Protein AF-A0A7X4Z4G6-F1 (afdb_monomer)

Nearest PDB structures (foldseek):
  8p0w-assembly1_B  TM=5.675E-01  e=3.392E+00  Homo sapiens

pLDDT: mean 91.36, std 5.27, range [62.12, 98.12]

Solvent-accessible surface area (backbone atoms only — not comparable to full-atom values): 12092 Å² total; per-residue (Å²): 108,73,66,59,54,33,50,50,55,43,29,66,76,42,77,50,35,51,35,81,30,49,57,86,96,43,78,56,80,65,87,86,57,58,68,70,45,54,52,38,48,52,50,42,61,69,48,40,31,65,52,59,70,71,43,92,54,56,66,64,62,54,54,57,54,70,71,41,95,53,24,91,38,27,48,61,36,54,51,47,51,54,52,50,25,51,62,61,38,41,54,26,64,72,37,49,70,65,72,79,48,54,67,70,58,48,50,53,44,47,51,49,32,44,55,41,60,60,72,62,48,67,56,87,92,65,70,65,66,88,69,47,59,65,67,57,49,53,48,50,43,52,53,52,49,51,52,47,39,34,47,68,74,68,58,41,54,72,66,59,41,44,53,49,40,30,73,48,31,60,48,55,67,71,60,47,53,54,50,51,52,56,45,66,80,39,42,73,62,49,48,54,54,52,51,53,52,50,53,50,53,50,51,56,53,49,51,54,50,50,63,56,73,78,102

Radius of gyration: 21.41 Å; Cα contacts (8 Å, |Δi|>4): 153; chains: 1; bounding box: 54×50×56 Å

Foldseek 3Di:
DLLVVLVVVLCVQVVNALVVQDDPLDGHDDPPRDPVNVVSVVVNLVCLLVVCVPDPDNPVVLVVLVPDPSSVRCVSVSVNSVVSSCVQCVLQVLLVCQVPDDPVLLLQLLVCLCVVCPQVVVDLVPDDCVSDHSSNSVSSNVLLVVLLCVCQVVVDDLVRSQVVSCVRHVHDPVSSVSSVVVCVVCVVSSNVSVVVVVVVVVVVVVVVVVVVVVD

Secondary structure (DSSP, 8-state):
-HHHHHHHHHHHHTTT-GGGGEETTEE---TTS-HHHHHHHHHHHHHHHHHHHH-S-HHHHHHHHHTSTTGGGTHHHHHHHHHHHHHHHHHHHHHGGGTS--HHHHHHHHHHIIIIIIIS---GGG--TTTS-HHHHHHHHHHHHHHHIIIIIS---HHHHHHHHHHHH---HHHHHHHHHHHHHTHHHHHHHHHHHHHHHHHHHHHHHHHHHT-

Structure (mmCIF, N/CA/C/O backbone):
data_AF-A0A7X4Z4G6-F1
#
_entry.id   AF-A0A7X4Z4G6-F1
#
loop_
_atom_site.group_PDB
_atom_site.id
_atom_site.type_symbol
_atom_site.label_atom_id
_atom_site.label_alt_id
_atom_site.label_comp_id
_atom_site.label_asym_id
_atom_site.label_entity_id
_atom_site.label_seq_id
_atom_site.pdbx_PDB_ins_code
_atom_site.Cartn_x
_atom_site.Cartn_y
_atom_site.Cartn_z
_atom_site.occupancy
_atom_site.B_iso_or_equiv
_atom_site.auth_seq_id
_atom_site.auth_comp_id
_atom_site.auth_asym_id
_atom_site.auth_atom_id
_atom_site.pdbx_PDB_model_num
ATOM 1 N N . MET A 1 1 ? 13.384 12.768 -17.539 1.00 69.62 1 MET A N 1
ATOM 2 C CA . MET A 1 1 ? 12.395 12.292 -16.539 1.00 69.62 1 MET A CA 1
ATOM 3 C C . MET A 1 1 ? 13.076 11.179 -15.775 1.00 69.62 1 MET A C 1
ATOM 5 O O . MET A 1 1 ? 13.404 10.179 -16.399 1.00 69.62 1 MET A O 1
ATOM 9 N N . LYS A 1 2 ? 13.268 11.338 -14.459 1.00 84.69 2 LYS A N 1
ATOM 10 C CA . LYS A 1 2 ? 14.075 10.437 -13.614 1.00 84.69 2 LYS A CA 1
ATOM 11 C C . LYS A 1 2 ? 13.779 8.938 -13.803 1.00 84.69 2 LYS A C 1
ATOM 13 O O . LYS A 1 2 ? 14.689 8.125 -13.768 1.00 84.69 2 LYS A O 1
ATOM 18 N N . PHE A 1 3 ? 12.520 8.573 -14.059 1.00 87.12 3 PHE A N 1
ATOM 19 C CA . PHE A 1 3 ? 12.130 7.190 -14.367 1.00 87.12 3 PHE A CA 1
ATOM 20 C C . PHE A 1 3 ? 12.793 6.625 -15.625 1.00 87.12 3 PHE A C 1
ATOM 22 O O . PHE A 1 3 ? 13.335 5.530 -15.589 1.00 87.12 3 PHE A O 1
ATOM 29 N N . VAL A 1 4 ? 12.752 7.374 -16.729 1.00 87.19 4 VAL A N 1
ATOM 30 C CA . VAL A 1 4 ? 13.331 6.954 -18.015 1.00 87.19 4 VAL A CA 1
ATOM 31 C C . VAL A 1 4 ? 14.853 6.928 -17.927 1.00 87.19 4 VAL A C 1
ATOM 33 O O . VAL A 1 4 ? 15.474 6.024 -18.464 1.00 87.19 4 VAL A O 1
ATOM 36 N N . GLU A 1 5 ? 15.451 7.872 -17.200 1.00 89.06 5 GLU A N 1
ATOM 37 C CA . GLU A 1 5 ? 16.897 7.884 -16.942 1.00 89.06 5 GLU A CA 1
ATOM 38 C C . GLU A 1 5 ? 17.341 6.62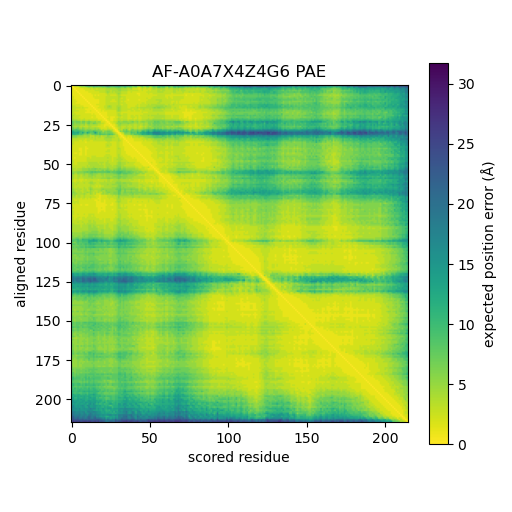8 -16.179 1.00 89.06 5 GLU A C 1
ATOM 40 O O . GLU A 1 5 ? 18.273 5.954 -16.607 1.00 89.06 5 GLU A O 1
ATOM 45 N N . LEU A 1 6 ? 16.633 6.260 -15.104 1.00 92.00 6 LEU A N 1
ATOM 46 C CA . LEU A 1 6 ? 16.911 5.033 -14.351 1.00 92.00 6 LEU A CA 1
ATOM 47 C C . LEU A 1 6 ? 16.653 3.772 -15.180 1.00 92.00 6 LEU A C 1
ATOM 49 O O . LEU A 1 6 ? 17.436 2.830 -15.103 1.00 92.00 6 LEU A O 1
ATOM 53 N N . PHE A 1 7 ? 15.584 3.757 -15.980 1.00 92.56 7 PHE A N 1
ATOM 54 C CA . PHE A 1 7 ? 15.272 2.644 -16.874 1.00 92.56 7 PHE A CA 1
ATOM 55 C C . PHE A 1 7 ? 16.378 2.434 -17.918 1.00 92.56 7 PHE A C 1
ATOM 57 O O . PHE A 1 7 ? 16.858 1.318 -18.087 1.00 92.56 7 PHE A O 1
ATOM 64 N N . ASN A 1 8 ? 16.853 3.504 -18.554 1.00 90.25 8 ASN A N 1
ATOM 65 C CA . ASN A 1 8 ? 17.952 3.426 -19.516 1.00 90.25 8 ASN A CA 1
ATOM 66 C C . ASN A 1 8 ? 19.266 3.006 -18.843 1.00 90.25 8 ASN A C 1
ATOM 68 O O . ASN A 1 8 ? 19.980 2.159 -19.370 1.00 90.25 8 ASN A O 1
ATOM 72 N N . ALA A 1 9 ? 19.548 3.514 -17.639 1.00 91.56 9 ALA A N 1
ATOM 73 C CA . ALA A 1 9 ? 20.739 3.125 -16.888 1.00 91.56 9 ALA A CA 1
ATOM 74 C C . ALA A 1 9 ? 20.763 1.623 -16.561 1.00 91.56 9 ALA A C 1
ATOM 76 O O . ALA A 1 9 ? 21.823 0.997 -16.633 1.00 91.56 9 ALA A O 1
ATOM 77 N N . ILE A 1 10 ? 19.620 1.022 -16.203 1.00 94.00 10 ILE A N 1
ATOM 78 C CA . ILE A 1 10 ? 19.556 -0.428 -15.963 1.00 94.00 10 ILE A CA 1
ATOM 79 C C . ILE A 1 10 ? 19.576 -1.234 -17.265 1.00 94.00 10 ILE A C 1
ATOM 81 O O . ILE A 1 10 ? 20.136 -2.328 -17.266 1.00 94.00 10 ILE A O 1
ATOM 85 N N . LEU A 1 11 ? 19.016 -0.709 -18.364 1.00 93.00 11 LEU A N 1
ATOM 86 C CA . LEU A 1 11 ? 19.094 -1.343 -19.682 1.00 93.00 11 LEU A CA 1
ATOM 87 C C . LEU A 1 11 ? 20.550 -1.492 -20.117 1.00 93.00 11 LEU A C 1
ATOM 89 O O . LEU A 1 11 ? 20.991 -2.614 -20.367 1.00 93.00 11 LEU A O 1
ATOM 93 N N . GLU A 1 12 ? 21.304 -0.393 -20.114 1.00 92.19 12 GLU A N 1
ATOM 94 C CA . GLU A 1 12 ? 22.717 -0.359 -20.506 1.00 92.19 12 GLU A CA 1
ATOM 95 C C . GLU A 1 12 ? 23.565 -1.321 -19.664 1.00 92.19 12 GLU A C 1
ATOM 97 O O . GLU A 1 12 ? 24.335 -2.113 -20.202 1.00 92.19 12 GLU A O 1
ATOM 102 N N . GLN A 1 13 ? 23.363 -1.329 -18.343 1.00 90.88 13 GLN A N 1
ATOM 103 C CA . GLN A 1 13 ? 24.067 -2.229 -17.420 1.00 90.88 13 GLN A CA 1
ATOM 104 C C . GLN A 1 13 ? 23.655 -3.707 -17.556 1.00 90.88 13 GLN A C 1
ATOM 106 O O . GLN A 1 13 ? 24.303 -4.581 -16.982 1.00 90.88 13 GLN A O 1
ATOM 111 N N . SER A 1 14 ? 22.573 -4.000 -18.281 1.00 90.19 14 SER A N 1
ATOM 112 C CA . SER A 1 14 ? 22.044 -5.355 -18.483 1.00 90.19 14 SER A CA 1
ATOM 113 C C . SER A 1 14 ? 22.276 -5.918 -19.884 1.00 90.19 14 SER A C 1
ATOM 115 O O . SER A 1 14 ? 21.680 -6.942 -20.226 1.00 90.19 14 SER A O 1
ATOM 117 N N . ASP A 1 15 ? 23.106 -5.254 -20.691 1.00 91.19 15 ASP A N 1
ATOM 118 C CA . ASP A 1 15 ? 23.278 -5.557 -22.116 1.00 91.19 15 ASP A CA 1
ATOM 119 C C . ASP A 1 15 ? 21.935 -5.534 -22.870 1.00 91.19 15 ASP A C 1
ATOM 121 O O . ASP A 1 15 ? 21.676 -6.372 -23.736 1.00 91.19 15 ASP A O 1
ATOM 125 N N . TYR A 1 16 ? 21.057 -4.591 -22.499 1.00 92.62 16 TYR A N 1
ATOM 126 C CA . TYR A 1 16 ? 19.727 -4.392 -23.088 1.00 92.62 16 TYR A CA 1
ATOM 127 C C . TYR A 1 16 ? 18.819 -5.634 -23.009 1.00 92.62 16 TYR A C 1
ATOM 129 O O . TYR A 1 16 ? 17.978 -5.867 -23.878 1.00 92.62 16 TYR A O 1
ATOM 137 N N . ASN A 1 17 ? 18.991 -6.458 -21.970 1.00 93.50 17 ASN A N 1
ATOM 138 C CA . ASN A 1 17 ? 18.205 -7.671 -21.754 1.00 93.50 17 ASN A CA 1
ATOM 139 C C . ASN A 1 17 ? 17.796 -7.823 -20.287 1.00 93.50 17 ASN A C 1
ATOM 141 O O . ASN A 1 17 ? 18.317 -8.661 -19.545 1.00 93.50 17 ASN A O 1
ATOM 145 N N . LEU A 1 18 ? 16.802 -7.043 -19.868 1.00 94.69 18 LEU A N 1
ATOM 146 C CA . LEU A 1 18 ? 16.229 -7.120 -18.525 1.00 94.69 18 LEU A CA 1
ATOM 147 C C . LEU A 1 18 ? 15.340 -8.355 -18.331 1.00 94.69 18 LEU A C 1
ATOM 149 O O . LEU A 1 18 ? 15.145 -8.805 -17.198 1.00 94.69 18 LEU A O 1
ATOM 153 N N . ASN A 1 19 ? 14.841 -8.964 -19.414 1.00 95.06 19 ASN A N 1
ATOM 154 C CA . ASN A 1 19 ? 14.038 -10.186 -19.342 1.00 95.06 19 ASN A CA 1
ATOM 155 C C . ASN A 1 19 ? 14.769 -11.339 -18.642 1.00 95.06 19 ASN A C 1
ATOM 157 O O . ASN A 1 19 ? 14.112 -12.195 -18.041 1.00 95.06 19 ASN A O 1
ATOM 161 N N . ARG A 1 20 ? 16.110 -11.362 -18.677 1.00 92.75 20 ARG A N 1
ATOM 162 C CA . ARG A 1 20 ? 16.929 -12.384 -18.001 1.00 92.75 20 ARG A CA 1
ATOM 163 C C . ARG A 1 20 ? 16.670 -12.458 -16.491 1.00 92.75 20 ARG A C 1
ATOM 165 O O . ARG A 1 20 ? 16.779 -13.540 -15.908 1.00 92.75 20 ARG A O 1
ATOM 172 N N . PHE A 1 21 ? 16.260 -11.341 -15.889 1.00 93.75 21 PHE A N 1
ATOM 173 C CA . PHE A 1 21 ? 16.001 -11.220 -14.454 1.00 93.75 21 PHE A CA 1
ATOM 174 C C . PHE A 1 21 ? 14.569 -11.578 -14.047 1.00 93.75 21 PHE A C 1
ATOM 176 O O . PHE A 1 21 ? 14.305 -11.758 -12.862 1.00 93.75 21 PHE A O 1
ATOM 183 N N . VAL A 1 22 ? 13.630 -11.707 -14.988 1.00 93.69 22 VAL A N 1
ATOM 184 C CA . VAL A 1 22 ? 12.222 -11.983 -14.664 1.00 93.69 22 VAL A CA 1
ATOM 185 C C . VAL A 1 22 ? 11.988 -13.490 -14.542 1.00 93.69 22 VAL A C 1
ATOM 187 O O . VAL A 1 22 ? 12.200 -14.247 -15.494 1.00 93.69 22 VAL A O 1
ATOM 190 N N . LYS A 1 23 ? 11.515 -13.942 -13.374 1.00 91.56 23 LYS A N 1
ATOM 191 C CA . LYS A 1 23 ? 11.174 -15.343 -13.073 1.00 91.56 23 LYS A CA 1
ATOM 192 C C . LYS A 1 23 ? 9.710 -15.445 -12.642 1.00 91.56 23 LYS A C 1
ATOM 194 O O . LYS A 1 23 ? 9.380 -15.445 -11.460 1.00 91.56 23 LYS A O 1
ATOM 199 N N . GLY A 1 24 ? 8.812 -15.537 -13.622 1.00 86.25 24 GLY A N 1
ATOM 200 C CA . GLY A 1 24 ? 7.372 -15.503 -13.360 1.00 86.25 24 GLY A CA 1
ATOM 201 C C . GLY A 1 24 ? 6.960 -14.137 -12.809 1.00 86.25 24 GLY A C 1
ATOM 202 O O . GLY A 1 24 ? 7.101 -13.137 -13.504 1.00 86.25 24 GLY A O 1
ATOM 203 N N . ASP A 1 25 ? 6.488 -14.103 -11.561 1.00 83.88 25 ASP A N 1
ATOM 204 C CA . ASP A 1 25 ? 6.033 -12.880 -10.884 1.00 83.88 25 ASP A CA 1
ATOM 205 C C . ASP A 1 25 ? 7.124 -12.186 -10.040 1.00 83.88 25 ASP A C 1
ATOM 207 O O . ASP A 1 25 ? 6.857 -11.163 -9.405 1.00 83.88 25 ASP A O 1
ATOM 211 N N . SER A 1 26 ? 8.354 -12.708 -10.025 1.00 87.50 26 SER A N 1
ATOM 212 C CA . SER A 1 26 ? 9.472 -12.148 -9.258 1.00 87.50 26 SER A CA 1
ATOM 213 C C . SER A 1 26 ? 10.638 -11.697 -10.138 1.00 87.50 26 SER A C 1
ATOM 215 O O . SER A 1 26 ? 10.797 -12.129 -11.283 1.00 87.50 26 SER A O 1
ATOM 217 N N . LEU A 1 27 ? 11.478 -10.829 -9.566 1.00 91.12 27 LEU A N 1
ATOM 218 C CA . LEU A 1 27 ? 12.811 -10.539 -10.080 1.00 91.12 27 LEU A CA 1
ATOM 219 C C . LEU A 1 27 ? 13.842 -11.384 -9.333 1.00 91.12 27 LEU A C 1
ATOM 221 O O . LEU A 1 27 ? 13.854 -11.414 -8.103 1.00 91.12 27 LEU A O 1
ATOM 225 N N . ALA A 1 28 ? 14.719 -12.037 -10.087 1.00 89.75 28 ALA A N 1
ATOM 226 C CA . ALA A 1 28 ? 15.884 -12.744 -9.585 1.00 89.75 28 ALA A CA 1
ATOM 227 C C . ALA A 1 28 ? 17.130 -12.133 -10.229 1.00 89.75 28 ALA A C 1
ATOM 229 O O . ALA A 1 28 ? 17.403 -12.351 -11.411 1.00 89.75 28 ALA A O 1
ATOM 230 N N . VAL A 1 29 ? 17.864 -11.349 -9.444 1.00 86.06 29 VAL A N 1
ATOM 231 C CA . VAL A 1 29 ? 19.126 -10.732 -9.857 1.00 86.06 29 VAL A CA 1
ATOM 232 C C . VAL A 1 29 ? 20.267 -11.526 -9.228 1.00 86.06 29 VAL A C 1
ATOM 234 O O . VAL A 1 29 ? 20.223 -11.799 -8.030 1.00 86.06 29 VAL A O 1
ATOM 237 N N . SER A 1 30 ? 21.248 -11.943 -10.030 1.00 77.94 30 SER A N 1
ATOM 238 C CA . SER A 1 30 ? 22.449 -12.613 -9.523 1.00 77.94 30 SER A CA 1
ATOM 239 C C . SER A 1 30 ? 23.349 -11.628 -8.772 1.00 77.94 30 SER A C 1
ATOM 241 O O . SER A 1 30 ? 23.363 -10.434 -9.070 1.00 77.94 30 SER A O 1
ATOM 243 N N . GLU A 1 31 ? 24.141 -12.136 -7.825 1.00 64.75 31 GLU A N 1
ATOM 244 C CA . GLU A 1 31 ? 25.138 -11.343 -7.082 1.00 64.75 31 GLU A CA 1
ATOM 245 C C . GLU A 1 31 ? 26.266 -10.797 -7.977 1.00 64.75 31 GLU A C 1
ATOM 247 O O . GLU A 1 31 ? 26.998 -9.903 -7.573 1.00 64.75 31 GLU A O 1
ATOM 252 N N . GLU A 1 32 ? 26.392 -11.304 -9.206 1.00 80.38 32 GLU A N 1
ATOM 253 C CA . GLU A 1 32 ? 27.400 -10.887 -10.189 1.00 80.38 32 GLU A CA 1
ATOM 254 C C . GLU A 1 32 ? 27.102 -9.523 -10.835 1.00 80.38 32 GLU A C 1
ATOM 256 O O . GLU A 1 32 ? 27.953 -8.975 -11.536 1.00 80.38 32 GLU A O 1
ATOM 261 N N . MET A 1 33 ? 25.904 -8.964 -10.628 1.00 87.00 33 MET A N 1
ATOM 262 C CA . MET A 1 33 ? 25.570 -7.640 -11.150 1.00 87.00 33 MET A CA 1
ATOM 263 C C . MET A 1 33 ? 26.288 -6.533 -10.362 1.00 87.00 33 MET A C 1
ATOM 265 O O . MET A 1 33 ? 26.375 -6.617 -9.137 1.00 87.00 33 MET A O 1
ATOM 269 N N . PRO A 1 34 ? 26.737 -5.451 -11.028 1.00 88.06 34 PRO A N 1
ATOM 270 C CA . PRO A 1 34 ? 27.327 -4.305 -10.345 1.00 88.06 34 PRO A CA 1
ATOM 271 C C . PRO A 1 34 ? 26.401 -3.721 -9.271 1.00 88.06 34 PRO A C 1
ATOM 273 O O . PRO A 1 34 ? 25.184 -3.650 -9.453 1.00 88.06 34 PRO A O 1
ATOM 276 N N . GLU A 1 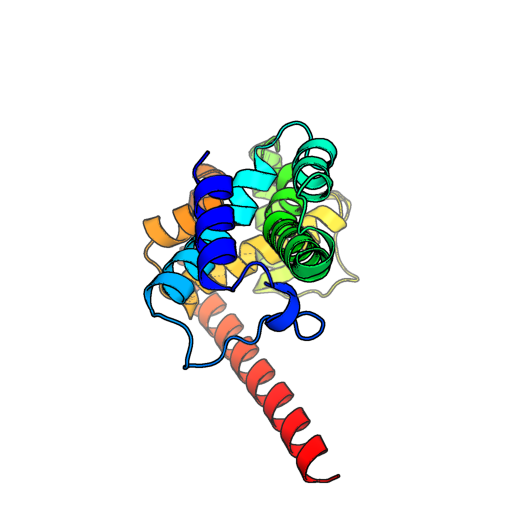35 ? 26.973 -3.223 -8.176 1.00 88.44 35 GLU A N 1
ATOM 277 C CA . GLU A 1 35 ? 26.211 -2.563 -7.105 1.00 88.44 35 GLU A CA 1
ATOM 278 C C . GLU A 1 35 ? 25.377 -1.385 -7.639 1.00 88.44 35 GLU A C 1
ATOM 280 O O . GLU A 1 35 ? 24.201 -1.253 -7.302 1.00 88.44 35 GLU A O 1
ATOM 285 N N . SER A 1 36 ? 25.929 -0.622 -8.588 1.00 89.62 36 SER A N 1
ATOM 286 C CA . SER A 1 36 ? 25.237 0.470 -9.287 1.00 89.62 36 SER A CA 1
ATOM 287 C C . SER A 1 36 ? 23.957 0.027 -10.004 1.00 89.62 36 SER A C 1
ATOM 289 O O . SER A 1 36 ? 22.981 0.783 -10.062 1.00 89.62 36 SER A O 1
ATOM 291 N N . PHE A 1 37 ? 23.928 -1.202 -10.533 1.00 91.75 37 PHE A N 1
ATOM 292 C CA . PHE A 1 37 ? 22.738 -1.765 -11.169 1.00 91.75 37 PHE A CA 1
ATOM 293 C C . PHE A 1 37 ? 21.668 -2.036 -10.116 1.00 91.75 37 PHE A C 1
ATOM 295 O O . PHE A 1 37 ? 20.508 -1.668 -10.299 1.00 91.75 37 PHE A O 1
ATOM 302 N N . LEU A 1 38 ? 22.058 -2.647 -8.994 1.00 91.19 38 LEU A N 1
ATOM 303 C CA . LEU A 1 38 ? 21.145 -2.956 -7.896 1.00 91.19 38 LEU A CA 1
ATOM 304 C C . LEU A 1 38 ? 20.559 -1.689 -7.272 1.00 91.19 38 LEU A C 1
ATOM 306 O O . LEU A 1 38 ? 19.366 -1.662 -6.968 1.00 91.19 38 LEU A O 1
ATOM 310 N N . GLU A 1 39 ? 21.365 -0.644 -7.092 1.00 91.62 39 GLU A N 1
ATOM 311 C CA . GLU A 1 39 ? 20.908 0.660 -6.605 1.00 91.62 39 GLU A CA 1
ATOM 312 C C . GLU A 1 39 ? 19.901 1.297 -7.565 1.00 91.62 39 GLU A C 1
ATOM 314 O O . GLU A 1 39 ? 18.793 1.642 -7.149 1.00 91.62 39 GLU A O 1
ATOM 319 N N . SER A 1 40 ? 20.235 1.355 -8.858 1.00 93.31 40 SER A N 1
ATOM 320 C CA . SER A 1 40 ? 19.361 1.923 -9.895 1.00 93.31 40 SER A CA 1
ATOM 321 C C . SER A 1 40 ? 18.045 1.152 -10.015 1.00 93.31 40 SER A C 1
ATOM 323 O O . SER A 1 40 ? 16.973 1.749 -10.113 1.00 93.31 40 SER A O 1
ATOM 325 N N . LEU A 1 41 ? 18.101 -0.183 -9.950 1.00 93.75 41 LEU A N 1
ATOM 326 C CA . LEU A 1 41 ? 16.922 -1.045 -9.981 1.00 93.75 41 LEU A CA 1
ATOM 327 C C . LEU A 1 41 ? 16.034 -0.822 -8.752 1.00 93.75 41 LEU A C 1
ATOM 329 O O . LEU A 1 41 ? 14.822 -0.660 -8.895 1.00 93.75 41 LEU A O 1
ATOM 333 N N . LYS A 1 42 ? 16.619 -0.789 -7.547 1.00 92.38 42 LYS A N 1
ATOM 334 C CA . LYS A 1 42 ? 15.879 -0.499 -6.309 1.00 92.38 42 LYS A CA 1
ATOM 335 C C . LYS A 1 42 ? 15.214 0.867 -6.386 1.00 92.38 42 LYS A C 1
ATOM 337 O O . LYS A 1 42 ? 14.042 0.995 -6.037 1.00 92.38 42 LYS A O 1
ATOM 342 N N . GLU A 1 43 ? 15.937 1.878 -6.855 1.00 94.38 43 GLU A N 1
ATOM 343 C CA . GLU A 1 43 ? 15.397 3.224 -6.995 1.00 94.38 43 GLU A CA 1
ATOM 344 C C . GLU A 1 43 ? 14.249 3.269 -8.008 1.00 94.38 43 GLU A C 1
ATOM 346 O O . GLU A 1 43 ? 13.179 3.782 -7.679 1.00 94.38 43 GLU A O 1
ATOM 351 N N . LEU A 1 44 ? 14.419 2.662 -9.188 1.00 94.69 44 LEU A N 1
ATOM 352 C CA . LEU A 1 44 ? 13.377 2.565 -10.210 1.00 94.69 44 LEU A CA 1
ATOM 353 C C . LEU A 1 44 ? 12.108 1.908 -9.653 1.00 94.69 44 LEU A C 1
ATOM 355 O O . LEU A 1 44 ? 11.010 2.455 -9.789 1.00 94.69 44 LEU A O 1
ATOM 359 N N . VAL A 1 45 ? 12.256 0.759 -8.986 1.00 93.25 45 VAL A N 1
ATOM 360 C CA . VAL A 1 45 ? 11.143 0.030 -8.363 1.00 93.25 45 VAL A CA 1
ATOM 361 C C . VAL A 1 45 ? 10.450 0.902 -7.319 1.00 93.25 45 VAL A C 1
ATOM 363 O O . VAL A 1 45 ? 9.222 0.991 -7.334 1.00 93.25 45 VAL A O 1
ATOM 366 N N . ASN A 1 46 ? 11.207 1.600 -6.470 1.00 91.56 46 ASN A N 1
ATOM 367 C CA . ASN A 1 46 ? 10.668 2.450 -5.408 1.00 91.56 46 ASN A CA 1
ATOM 368 C C . ASN A 1 46 ? 9.879 3.653 -5.939 1.00 91.56 46 ASN A C 1
ATOM 370 O O . ASN A 1 46 ? 8.828 3.984 -5.387 1.00 91.56 46 ASN A O 1
ATOM 374 N N . ILE A 1 47 ? 10.351 4.308 -7.004 1.00 92.00 47 ILE A N 1
ATOM 375 C CA . ILE A 1 47 ? 9.670 5.488 -7.558 1.00 92.00 47 ILE A CA 1
ATOM 376 C C . ILE A 1 47 ? 8.524 5.124 -8.511 1.00 92.00 47 ILE A C 1
ATOM 378 O O . ILE A 1 47 ? 7.626 5.945 -8.720 1.00 92.00 47 ILE A O 1
ATOM 382 N N . SER A 1 48 ? 8.531 3.909 -9.077 1.00 92.44 48 SER A N 1
ATOM 383 C CA . SER A 1 48 ? 7.573 3.484 -10.107 1.00 92.44 48 SER A CA 1
ATOM 384 C C . SER A 1 48 ? 6.102 3.713 -9.736 1.00 92.44 48 SER A C 1
ATOM 386 O O . SER A 1 48 ? 5.396 4.327 -10.540 1.00 92.44 48 SER A O 1
ATOM 388 N N . PRO A 1 49 ? 5.602 3.348 -8.532 1.00 91.31 49 PRO A N 1
ATOM 389 C CA . PRO A 1 49 ? 4.178 3.466 -8.246 1.00 91.31 49 PRO A CA 1
ATOM 390 C C . PRO A 1 49 ? 3.743 4.930 -8.185 1.00 91.31 49 PRO A C 1
ATOM 392 O O . PRO A 1 49 ? 2.689 5.278 -8.712 1.00 91.31 49 PRO A O 1
ATOM 395 N N . GLY A 1 50 ? 4.570 5.799 -7.593 1.00 89.44 50 GLY A N 1
ATOM 396 C CA . GLY A 1 50 ? 4.287 7.230 -7.476 1.00 89.44 50 GLY A CA 1
ATOM 397 C C . GLY A 1 50 ? 4.256 7.937 -8.829 1.00 89.44 50 GLY A C 1
ATOM 398 O O . GLY A 1 50 ? 3.396 8.782 -9.056 1.00 89.44 50 GLY A O 1
ATOM 399 N N . ILE A 1 51 ? 5.145 7.558 -9.749 1.00 90.31 51 ILE A N 1
ATOM 400 C CA . ILE A 1 51 ? 5.159 8.116 -11.106 1.00 90.31 51 ILE A CA 1
ATOM 401 C C . ILE A 1 51 ? 3.917 7.669 -11.868 1.00 90.31 51 ILE A C 1
ATOM 403 O O . ILE A 1 51 ? 3.159 8.516 -12.328 1.00 90.31 51 ILE A O 1
ATOM 407 N N . VAL A 1 52 ? 3.644 6.364 -11.905 1.00 89.25 52 VAL A N 1
ATOM 408 C CA . VAL A 1 52 ? 2.481 5.798 -12.608 1.00 89.25 52 VAL A CA 1
ATOM 409 C C . VAL A 1 52 ? 1.160 6.366 -12.076 1.00 89.25 52 VAL A C 1
ATOM 411 O O . VAL A 1 52 ? 0.238 6.607 -12.849 1.00 89.25 52 VAL A O 1
ATOM 414 N N . ARG A 1 53 ? 1.072 6.638 -10.768 1.00 88.19 53 ARG A N 1
ATOM 415 C CA . ARG A 1 53 ? -0.109 7.240 -10.125 1.00 88.19 53 ARG A CA 1
ATOM 416 C C . ARG A 1 53 ? -0.410 8.659 -10.613 1.00 88.19 53 ARG A C 1
ATOM 418 O O . ARG A 1 53 ? -1.573 9.039 -10.652 1.00 88.19 53 ARG A O 1
ATOM 425 N N . ASN A 1 54 ? 0.623 9.432 -10.943 1.00 87.25 54 ASN A N 1
ATOM 426 C CA . ASN A 1 54 ? 0.510 10.850 -11.297 1.00 87.25 54 ASN A CA 1
ATOM 427 C C . ASN A 1 54 ? 0.490 11.099 -12.811 1.00 87.25 54 ASN A C 1
ATOM 429 O O . ASN A 1 54 ? 0.339 12.238 -13.246 1.00 87.25 54 ASN A O 1
ATOM 433 N N . VAL A 1 55 ? 0.664 10.052 -13.615 1.00 89.38 55 VAL A N 1
ATOM 434 C CA . VAL A 1 55 ? 0.545 10.126 -15.069 1.00 89.38 55 VAL A CA 1
ATOM 435 C C . VAL A 1 55 ? -0.934 10.231 -15.450 1.00 89.38 55 VAL A C 1
ATOM 437 O O . VAL A 1 55 ? -1.737 9.387 -15.056 1.00 89.38 55 VAL A O 1
ATOM 440 N N . GLU A 1 56 ? -1.284 11.236 -16.258 1.00 84.38 56 GLU A N 1
ATOM 441 C CA . GLU A 1 56 ? -2.661 11.454 -16.733 1.00 84.38 56 GLU A CA 1
ATOM 442 C C . GLU A 1 56 ? -3.175 10.297 -17.599 1.00 84.38 56 GLU A C 1
ATOM 444 O O . GLU A 1 56 ? -4.308 9.849 -17.430 1.00 84.38 56 GLU A O 1
ATOM 449 N N . ASN A 1 57 ? -2.334 9.792 -18.509 1.00 88.38 57 ASN A N 1
ATOM 450 C CA . ASN A 1 57 ? -2.651 8.664 -19.379 1.00 88.38 57 ASN A CA 1
ATOM 451 C C . ASN A 1 57 ? -1.629 7.534 -19.198 1.00 88.38 57 ASN A C 1
ATOM 453 O O . ASN A 1 57 ? -0.555 7.533 -19.805 1.00 88.38 57 ASN A O 1
ATOM 457 N N . GLN A 1 58 ? -1.968 6.577 -18.332 1.00 88.00 58 GLN A N 1
ATOM 458 C CA . GLN A 1 58 ? -1.106 5.428 -18.053 1.00 88.00 58 GLN A CA 1
ATOM 459 C C . GLN A 1 58 ? -0.901 4.542 -19.286 1.00 88.00 58 GLN A C 1
ATOM 461 O O . GLN A 1 58 ? 0.182 3.991 -19.437 1.00 88.00 58 GLN A O 1
ATOM 466 N N . GLU A 1 59 ? -1.897 4.414 -20.166 1.00 87.94 59 GLU A N 1
ATOM 467 C CA . GLU A 1 59 ? -1.796 3.609 -21.390 1.00 87.94 59 GLU A CA 1
ATOM 468 C C . GLU A 1 59 ? -0.692 4.163 -22.297 1.00 87.94 59 GLU A C 1
ATOM 470 O O . GLU A 1 59 ? 0.293 3.475 -22.552 1.00 87.94 59 GLU A O 1
ATOM 475 N N . THR A 1 60 ? -0.754 5.456 -22.627 1.00 88.94 60 THR A N 1
ATOM 476 C CA . THR A 1 60 ? 0.283 6.131 -23.427 1.00 88.94 60 THR A CA 1
ATOM 477 C C . THR A 1 60 ? 1.663 6.102 -22.762 1.00 88.94 60 THR A C 1
ATOM 479 O O . THR A 1 60 ? 2.684 6.023 -23.447 1.00 88.94 60 THR A O 1
ATOM 482 N N . PHE A 1 61 ? 1.723 6.155 -21.428 1.00 91.19 61 PHE A N 1
ATOM 483 C CA . PHE A 1 61 ? 2.986 6.023 -20.701 1.00 91.19 61 PHE A CA 1
ATOM 484 C C . PHE A 1 61 ? 3.616 4.640 -20.867 1.00 91.19 61 PHE A C 1
ATOM 486 O O . PHE A 1 61 ? 4.831 4.557 -20.984 1.00 91.19 61 PHE A O 1
ATOM 493 N N . TRP A 1 62 ? 2.834 3.560 -20.906 1.00 91.56 62 TRP A N 1
ATOM 494 C CA . TRP A 1 62 ? 3.383 2.218 -21.122 1.00 91.56 62 TRP A CA 1
ATOM 495 C C . TRP A 1 62 ? 3.701 1.944 -22.595 1.00 91.56 62 TRP A C 1
ATOM 497 O O . TRP A 1 62 ? 4.749 1.369 -22.886 1.00 91.56 62 TRP A O 1
ATOM 507 N N . GLU A 1 63 ? 2.879 2.446 -23.521 1.00 90.75 63 GLU A N 1
ATOM 508 C CA . GLU A 1 63 ? 3.114 2.364 -24.973 1.00 90.75 63 GLU A CA 1
ATOM 509 C C . GLU A 1 63 ? 4.449 2.992 -25.403 1.00 90.75 63 GLU A C 1
ATOM 511 O O . GLU A 1 63 ? 4.997 2.652 -26.452 1.00 90.75 63 GLU A O 1
ATOM 516 N N . MET A 1 64 ? 5.009 3.919 -24.616 1.00 89.94 64 MET A N 1
ATOM 517 C CA . MET A 1 64 ? 6.315 4.501 -24.933 1.00 89.94 64 MET A CA 1
ATOM 518 C C . MET A 1 64 ? 7.442 3.459 -24.906 1.00 89.94 64 MET A C 1
ATOM 520 O O . MET A 1 64 ? 8.399 3.591 -25.665 1.00 89.94 64 MET A O 1
ATOM 524 N N . PHE A 1 65 ? 7.329 2.429 -24.060 1.00 89.62 65 PHE A N 1
ATOM 525 C CA . PHE A 1 65 ? 8.333 1.370 -23.944 1.00 89.62 65 PHE A CA 1
ATOM 526 C C . PHE A 1 65 ? 8.243 0.372 -25.100 1.00 89.62 65 PHE A C 1
ATOM 528 O O . PHE A 1 65 ? 9.256 -0.198 -25.486 1.00 89.62 65 PHE A O 1
ATOM 535 N N . GLU A 1 66 ? 7.063 0.210 -25.700 1.00 89.12 66 GLU A N 1
ATOM 536 C CA . GLU A 1 66 ? 6.849 -0.652 -26.873 1.00 89.12 66 GLU A CA 1
ATOM 537 C C . GLU A 1 66 ? 7.554 -0.125 -28.130 1.00 89.12 66 GLU A C 1
ATOM 539 O O . GLU A 1 66 ? 7.767 -0.861 -29.089 1.00 89.12 66 GLU A O 1
ATOM 544 N N . LYS A 1 67 ? 7.942 1.156 -28.126 1.00 89.12 67 LYS A N 1
ATOM 545 C CA . LYS A 1 67 ? 8.657 1.818 -29.227 1.00 89.12 67 LYS A CA 1
ATOM 546 C C . LYS A 1 67 ? 10.179 1.674 -29.139 1.00 89.12 67 LYS A C 1
ATOM 548 O O . LYS A 1 67 ? 10.874 2.205 -30.002 1.00 89.12 67 LYS A O 1
ATOM 553 N N . LEU A 1 68 ? 10.696 1.022 -28.099 1.00 87.50 68 LEU A N 1
ATOM 554 C CA . LEU A 1 68 ? 12.128 0.781 -27.935 1.00 87.50 68 LEU A CA 1
ATOM 555 C C . LEU A 1 68 ? 12.603 -0.307 -28.906 1.00 87.50 68 LEU A C 1
ATOM 557 O O . LEU A 1 68 ? 11.932 -1.324 -29.079 1.00 87.50 68 LEU A O 1
ATOM 561 N N . GLU A 1 69 ? 13.771 -0.113 -29.523 1.00 88.94 69 GLU A N 1
ATOM 562 C CA . GLU A 1 69 ? 14.336 -1.074 -30.488 1.00 88.94 69 GLU A CA 1
ATOM 563 C C . GLU A 1 69 ? 14.592 -2.454 -29.859 1.00 88.94 69 GLU A C 1
ATOM 565 O O . GLU A 1 69 ? 14.475 -3.486 -30.517 1.00 88.94 69 GLU A O 1
ATOM 570 N N . ASP A 1 70 ? 14.893 -2.479 -28.565 1.00 88.69 70 ASP A N 1
ATOM 571 C CA . ASP A 1 70 ? 15.181 -3.652 -27.748 1.00 88.69 70 ASP A CA 1
ATOM 572 C C . ASP A 1 70 ? 13.964 -4.147 -26.944 1.00 88.69 70 ASP A C 1
ATOM 574 O O . ASP A 1 70 ? 14.116 -4.956 -26.024 1.00 88.69 70 ASP A O 1
ATOM 578 N N . TYR A 1 71 ? 12.741 -3.709 -27.272 1.00 91.19 71 TYR A N 1
ATOM 579 C CA . TYR A 1 71 ? 11.532 -4.049 -26.511 1.00 91.19 71 TYR A CA 1
ATOM 580 C C . TYR A 1 71 ? 11.337 -5.561 -26.307 1.00 91.19 71 TYR A C 1
ATOM 582 O O . TYR A 1 71 ? 11.021 -5.993 -25.199 1.00 91.19 71 TYR A O 1
ATOM 590 N N . GLU A 1 72 ? 11.599 -6.397 -27.315 1.00 93.06 72 GLU A N 1
ATOM 591 C CA . GLU A 1 72 ? 11.460 -7.860 -27.200 1.00 93.06 72 GLU A CA 1
ATOM 592 C C . GLU A 1 72 ? 12.348 -8.476 -26.102 1.00 93.06 72 GLU A C 1
ATOM 594 O O . GLU A 1 72 ? 11.971 -9.463 -25.463 1.00 93.06 72 GLU A O 1
ATOM 599 N N . ASN A 1 73 ? 13.499 -7.865 -25.813 1.00 95.06 73 ASN A N 1
ATOM 600 C CA . ASN A 1 73 ? 14.410 -8.303 -24.753 1.00 95.06 73 ASN A CA 1
ATOM 601 C C . ASN A 1 73 ? 14.043 -7.744 -23.368 1.00 95.06 73 ASN A C 1
ATOM 603 O O . ASN A 1 73 ? 14.648 -8.134 -22.367 1.00 95.06 73 ASN A O 1
ATOM 607 N N . ASN A 1 74 ? 13.034 -6.872 -23.287 1.00 94.88 74 ASN A N 1
ATOM 608 C CA . ASN A 1 74 ? 12.678 -6.139 -22.069 1.00 94.88 74 ASN A CA 1
ATOM 609 C C . ASN A 1 74 ? 11.177 -6.166 -21.730 1.00 94.88 74 ASN A C 1
ATOM 611 O O . ASN A 1 74 ? 10.781 -5.752 -20.639 1.00 94.88 74 ASN A O 1
ATOM 615 N N . ASN A 1 75 ? 10.332 -6.690 -22.617 1.00 94.94 75 ASN A N 1
ATOM 616 C CA . ASN A 1 75 ? 8.876 -6.714 -22.479 1.00 94.94 75 ASN A CA 1
ATOM 617 C C . ASN A 1 75 ? 8.378 -7.390 -21.186 1.00 94.94 75 ASN A C 1
ATOM 619 O O . ASN A 1 75 ? 7.445 -6.892 -20.553 1.00 94.94 75 ASN A O 1
ATOM 623 N N . LYS A 1 76 ? 9.013 -8.477 -20.727 1.00 95.38 76 LYS A N 1
ATOM 624 C CA . LYS A 1 76 ? 8.653 -9.144 -19.462 1.00 95.38 76 LYS A CA 1
ATOM 625 C C . LYS A 1 76 ? 8.971 -8.253 -18.274 1.00 95.38 76 LYS A C 1
ATOM 627 O O . LYS A 1 76 ? 8.196 -8.216 -17.324 1.00 95.38 76 LYS A O 1
ATOM 632 N N . PHE A 1 77 ? 10.092 -7.538 -18.322 1.00 95.38 77 PHE A N 1
ATOM 633 C CA . PHE A 1 77 ? 10.476 -6.616 -17.259 1.00 95.38 77 PHE A CA 1
ATOM 634 C C . PHE A 1 77 ? 9.547 -5.396 -17.208 1.00 95.38 77 PHE A C 1
ATOM 636 O O . PHE A 1 77 ? 9.070 -5.038 -16.132 1.00 95.38 77 PHE A O 1
ATOM 643 N N . VAL A 1 78 ? 9.207 -4.816 -18.365 1.00 94.38 78 VAL A N 1
ATOM 644 C CA . VAL A 1 78 ? 8.219 -3.726 -18.473 1.00 94.38 78 VAL A CA 1
ATOM 645 C C . VAL A 1 78 ? 6.861 -4.172 -17.922 1.00 94.38 78 VAL A C 1
ATOM 647 O O . VAL A 1 78 ? 6.294 -3.499 -17.061 1.00 94.38 78 VAL A O 1
ATOM 650 N N . SER A 1 79 ? 6.374 -5.347 -18.336 1.00 94.31 79 SER A N 1
ATOM 651 C CA . SER A 1 79 ? 5.125 -5.928 -17.825 1.00 94.31 79 SER A CA 1
ATOM 652 C C . SER A 1 79 ? 5.175 -6.176 -16.312 1.00 94.31 79 SER A C 1
ATOM 654 O O . SER A 1 79 ? 4.205 -5.912 -15.593 1.00 94.31 79 SER A O 1
ATOM 656 N N . TRP A 1 80 ? 6.321 -6.633 -15.802 1.00 95.56 80 TRP A N 1
ATOM 657 C CA . TRP A 1 80 ? 6.529 -6.843 -14.375 1.00 95.56 80 TRP A CA 1
ATOM 658 C C . TRP A 1 80 ? 6.450 -5.529 -13.584 1.00 95.56 80 TRP A C 1
ATOM 660 O O . TRP A 1 80 ? 5.692 -5.467 -12.613 1.00 95.56 80 TRP A O 1
ATOM 670 N N . ILE A 1 81 ? 7.140 -4.461 -14.015 1.00 94.62 81 ILE A N 1
ATOM 671 C CA . ILE A 1 81 ? 7.050 -3.142 -13.361 1.00 94.62 81 ILE A CA 1
ATOM 672 C C . ILE A 1 81 ? 5.618 -2.613 -13.428 1.00 94.62 81 ILE A C 1
ATOM 674 O O . ILE A 1 81 ? 5.092 -2.160 -12.413 1.00 94.62 81 ILE A O 1
ATOM 678 N N . GLN A 1 82 ? 4.955 -2.714 -14.581 1.00 93.50 82 GLN A N 1
ATOM 679 C CA . GLN A 1 82 ? 3.568 -2.280 -14.742 1.00 93.50 82 GLN A CA 1
ATOM 680 C C . GLN A 1 82 ? 2.637 -2.979 -13.738 1.00 93.50 82 GLN A C 1
ATOM 682 O O . GLN A 1 82 ? 1.860 -2.324 -13.032 1.00 93.50 82 GLN A O 1
ATOM 687 N N . LYS A 1 83 ? 2.740 -4.310 -13.617 1.00 92.81 83 LYS A N 1
ATOM 688 C CA . LYS A 1 83 ? 1.972 -5.099 -12.643 1.00 92.81 83 LYS A CA 1
ATOM 689 C C . LYS A 1 83 ? 2.320 -4.704 -11.208 1.00 92.81 83 LYS A C 1
ATOM 691 O O . LYS A 1 83 ? 1.409 -4.520 -10.399 1.00 92.81 83 LYS A O 1
ATOM 696 N N . TYR A 1 84 ? 3.604 -4.534 -10.897 1.00 93.00 84 TYR A N 1
ATOM 697 C CA . TYR A 1 84 ? 4.074 -4.109 -9.581 1.00 93.00 84 TYR A CA 1
ATOM 698 C C . TYR A 1 84 ? 3.5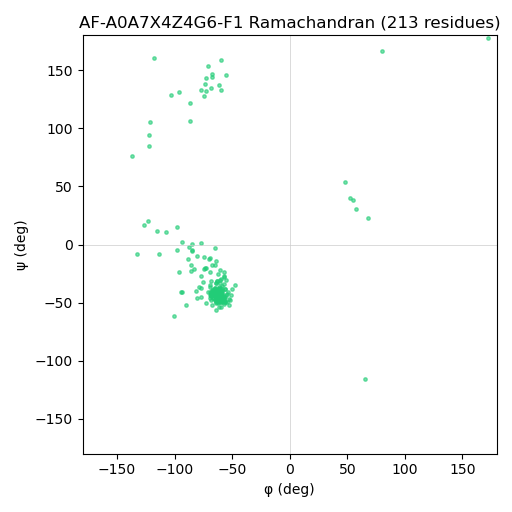14 -2.735 -9.188 1.00 93.00 84 TYR A C 1
A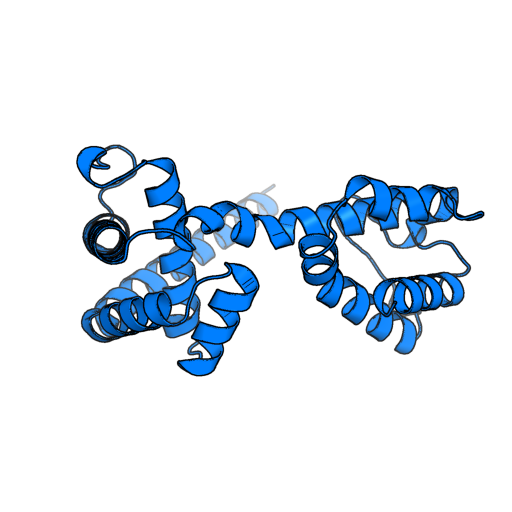TOM 700 O O . TYR A 1 84 ? 2.942 -2.598 -8.103 1.00 93.00 84 TYR A O 1
ATOM 708 N N . SER A 1 85 ? 3.604 -1.733 -10.068 1.00 92.69 85 SER A N 1
ATOM 709 C CA . SER A 1 85 ? 3.086 -0.384 -9.819 1.00 92.69 85 SER A CA 1
ATOM 710 C C . SER A 1 85 ? 1.571 -0.396 -9.620 1.00 92.69 85 SER A C 1
ATOM 712 O O . SER A 1 85 ? 1.077 0.234 -8.686 1.00 92.69 85 SER A O 1
ATOM 714 N N . ARG A 1 86 ? 0.830 -1.170 -10.426 1.00 90.88 86 ARG A N 1
ATOM 715 C CA . ARG A 1 86 ? -0.624 -1.333 -10.274 1.00 90.88 86 ARG A CA 1
ATOM 716 C C . ARG A 1 86 ? -0.993 -1.952 -8.926 1.00 90.88 86 ARG A C 1
ATOM 718 O O . ARG A 1 86 ? -1.855 -1.435 -8.222 1.00 90.88 86 ARG A O 1
ATOM 725 N N . VAL A 1 87 ? -0.338 -3.049 -8.542 1.00 91.56 87 VAL A N 1
ATOM 726 C CA . VAL A 1 87 ? -0.580 -3.700 -7.243 1.00 91.56 87 VAL A CA 1
ATOM 727 C C . VAL A 1 87 ? -0.226 -2.761 -6.087 1.00 91.56 87 VAL A C 1
ATOM 729 O O . VAL A 1 87 ? -0.981 -2.680 -5.122 1.00 91.56 87 VAL A O 1
ATOM 732 N N . SER A 1 88 ? 0.871 -2.015 -6.210 1.00 90.56 88 SER A N 1
ATOM 733 C CA . SER A 1 88 ? 1.336 -1.056 -5.201 1.00 90.56 88 SER A CA 1
ATOM 734 C C . SER A 1 88 ? 0.417 0.160 -5.051 1.00 90.56 88 SER A C 1
ATOM 736 O O . SER A 1 88 ? 0.294 0.698 -3.954 1.00 90.56 88 SER A O 1
ATOM 738 N N . ASN A 1 89 ? -0.244 0.595 -6.128 1.00 92.25 89 ASN A N 1
ATOM 739 C CA . ASN A 1 89 ? -1.190 1.716 -6.110 1.00 92.25 89 ASN A CA 1
ATOM 740 C C . ASN A 1 89 ? -2.614 1.310 -5.712 1.00 92.25 89 ASN A C 1
ATOM 742 O O . ASN A 1 89 ? -3.387 2.159 -5.275 1.00 92.25 89 ASN A O 1
ATOM 746 N N . ARG A 1 90 ? -2.958 0.020 -5.779 1.00 92.31 90 ARG A N 1
ATOM 747 C CA . ARG A 1 90 ? -4.286 -0.482 -5.408 1.00 92.31 90 ARG A CA 1
ATOM 748 C C . ARG A 1 90 ? -4.773 -0.023 -4.020 1.00 92.31 90 ARG A C 1
ATOM 750 O O . ARG A 1 90 ? -5.939 0.348 -3.927 1.00 92.31 90 ARG A O 1
ATOM 757 N N . PRO A 1 91 ? -3.961 -0.012 -2.941 1.00 93.00 91 PRO A N 1
ATOM 758 C CA . PRO A 1 91 ? -4.406 0.500 -1.643 1.00 93.00 91 PRO A CA 1
ATOM 759 C C . PRO A 1 91 ? -4.830 1.972 -1.683 1.00 93.00 91 PRO A C 1
ATOM 761 O O . PRO A 1 91 ? -5.810 2.337 -1.039 1.00 93.00 91 PRO A O 1
ATOM 764 N N . PHE A 1 92 ? -4.126 2.796 -2.460 1.00 92.75 92 PHE A N 1
ATOM 765 C CA . PHE A 1 92 ? -4.452 4.206 -2.664 1.00 92.75 92 PHE A CA 1
ATOM 766 C C . PHE A 1 92 ? -5.781 4.364 -3.415 1.00 92.75 92 PHE A C 1
ATOM 768 O O . PHE A 1 92 ? -6.646 5.126 -2.994 1.00 92.75 92 PHE A O 1
ATOM 775 N N . GLU A 1 93 ? -5.975 3.597 -4.491 1.00 92.00 93 GLU A N 1
ATOM 776 C CA . GLU A 1 93 ? -7.222 3.583 -5.270 1.00 92.00 93 GLU A CA 1
ATOM 777 C C . GLU A 1 93 ? -8.416 3.106 -4.428 1.00 92.00 93 GLU A C 1
ATOM 779 O O . GLU A 1 93 ? -9.470 3.740 -4.422 1.00 92.00 93 GLU A O 1
ATOM 784 N N . GLU A 1 94 ? -8.249 2.019 -3.665 1.00 93.25 94 GLU A N 1
ATOM 785 C CA . GLU A 1 94 ? -9.288 1.495 -2.771 1.00 93.25 94 GLU A CA 1
ATOM 786 C C . GLU A 1 94 ? -9.644 2.498 -1.660 1.00 93.25 94 GLU A C 1
ATOM 788 O O . GLU A 1 94 ? -10.797 2.542 -1.238 1.00 93.25 94 GLU A O 1
ATOM 793 N N . ALA A 1 95 ? -8.688 3.312 -1.202 1.00 94.44 95 ALA A N 1
ATOM 794 C CA . ALA A 1 95 ? -8.871 4.323 -0.159 1.00 94.44 95 ALA A CA 1
ATOM 795 C C . ALA A 1 95 ? -9.408 5.672 -0.672 1.00 94.44 95 ALA A C 1
ATOM 797 O O . ALA A 1 95 ? -9.731 6.537 0.143 1.00 94.44 95 ALA A O 1
ATOM 798 N N . ALA A 1 96 ? -9.546 5.861 -1.990 1.00 92.62 96 ALA A N 1
ATOM 799 C CA . ALA A 1 96 ? -9.887 7.153 -2.592 1.00 92.62 96 ALA A CA 1
ATOM 800 C C . ALA A 1 96 ? -11.188 7.769 -2.043 1.00 92.62 96 ALA A C 1
ATOM 802 O O . ALA A 1 96 ? -11.292 8.988 -1.923 1.00 92.62 96 ALA A O 1
ATOM 803 N N . PHE A 1 97 ? -12.151 6.937 -1.628 1.00 93.38 97 PHE A N 1
ATOM 804 C CA . PHE A 1 97 ? -13.411 7.386 -1.024 1.00 93.38 97 PHE A CA 1
ATOM 805 C C . PHE A 1 97 ? -13.223 8.190 0.278 1.00 93.38 97 PHE A C 1
ATOM 807 O O . PHE A 1 97 ? -14.106 8.961 0.638 1.00 93.38 97 PHE A O 1
ATOM 814 N N . LEU A 1 98 ? -12.089 8.047 0.975 1.00 93.50 98 LEU A N 1
ATOM 815 C CA . LEU A 1 98 ? -11.778 8.816 2.186 1.00 93.50 98 LEU A CA 1
ATOM 816 C C . LEU A 1 98 ? -11.388 10.266 1.886 1.00 93.50 98 LEU A C 1
ATOM 818 O O . LEU A 1 98 ? -11.468 11.113 2.773 1.00 93.50 98 LEU A O 1
ATOM 822 N N . LYS A 1 99 ? -10.958 10.571 0.656 1.00 87.00 99 LYS A N 1
ATOM 823 C CA . LYS A 1 99 ? -10.457 11.902 0.297 1.00 87.00 99 LYS A CA 1
ATOM 824 C C . LYS A 1 99 ? -11.549 12.965 0.386 1.00 87.00 99 LYS A C 1
ATOM 826 O O . LYS A 1 99 ? -11.281 14.059 0.880 1.00 87.00 99 LYS A O 1
ATOM 831 N N . ASP A 1 100 ? -12.756 12.624 -0.041 1.00 85.06 100 ASP A N 1
ATOM 832 C CA . ASP A 1 100 ? -13.880 13.559 -0.155 1.00 85.06 100 ASP A CA 1
ATOM 833 C C . ASP A 1 100 ? -15.028 13.210 0.804 1.00 85.06 100 ASP A C 1
ATOM 835 O O . ASP A 1 100 ? -16.125 13.757 0.710 1.00 85.06 100 ASP A O 1
ATOM 839 N N . MET A 1 101 ? -14.777 12.300 1.749 1.00 92.38 101 MET A N 1
ATOM 840 C CA . MET A 1 101 ? -15.745 11.930 2.774 1.00 92.38 101 MET A CA 1
ATOM 841 C C . MET A 1 101 ? -15.975 13.086 3.751 1.00 92.38 101 MET A C 1
ATOM 843 O O . MET A 1 101 ? -15.029 13.69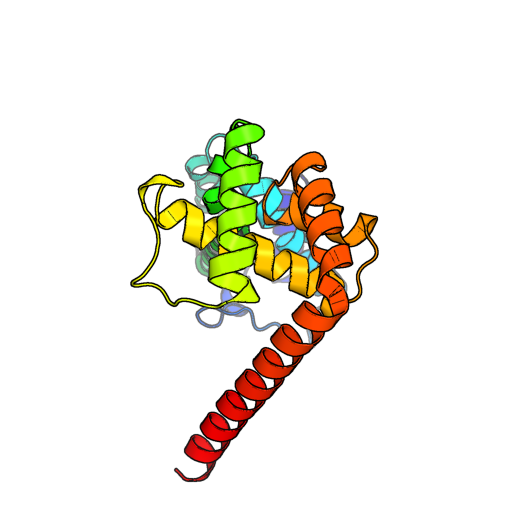6 4.251 1.00 92.38 101 MET A O 1
ATOM 847 N N . GLU A 1 102 ? -17.242 13.351 4.067 1.00 93.44 102 GLU A N 1
ATOM 848 C CA . GLU A 1 102 ? -17.605 14.290 5.125 1.00 93.44 102 GLU A CA 1
ATOM 849 C C . GLU A 1 102 ? -17.058 13.813 6.480 1.00 93.44 102 GLU A C 1
ATOM 851 O O . GLU A 1 102 ? -17.175 12.636 6.825 1.00 93.44 102 GLU A O 1
ATOM 856 N N . GLN A 1 103 ? -16.504 14.732 7.274 1.00 92.75 103 GLN A N 1
ATOM 857 C CA . GLN A 1 103 ? -15.876 14.416 8.560 1.00 92.75 103 GLN A CA 1
ATOM 858 C C . GLN A 1 103 ? -16.812 13.647 9.509 1.00 92.75 103 GLN A C 1
ATOM 860 O O . GLN A 1 103 ? -16.391 12.675 10.129 1.00 92.75 103 GLN A O 1
ATOM 865 N N . THR A 1 104 ? -18.087 14.034 9.594 1.00 93.38 104 THR A N 1
ATOM 866 C CA . THR A 1 104 ? -19.070 13.384 10.480 1.00 93.38 104 THR A CA 1
ATOM 867 C C . THR A 1 104 ? -19.329 11.928 10.075 1.00 93.38 104 THR A C 1
ATOM 869 O O . THR A 1 104 ? -19.389 11.034 10.923 1.00 93.38 104 THR A O 1
ATOM 872 N N . LEU A 1 105 ? -19.430 11.665 8.768 1.00 94.06 105 LEU A N 1
ATOM 873 C CA . LEU A 1 105 ? -19.567 10.323 8.215 1.00 94.06 105 LEU A CA 1
ATOM 874 C C . LEU A 1 105 ? -18.294 9.503 8.446 1.00 94.06 105 LEU A C 1
ATOM 876 O O . LEU A 1 105 ? -18.384 8.343 8.853 1.00 94.06 105 LEU A O 1
ATOM 880 N N . PHE A 1 106 ? -17.124 10.110 8.237 1.00 95.44 106 PHE A N 1
ATOM 881 C CA . PHE A 1 106 ? -15.825 9.487 8.478 1.00 95.44 106 PHE A CA 1
ATOM 882 C C . PHE A 1 106 ? -15.667 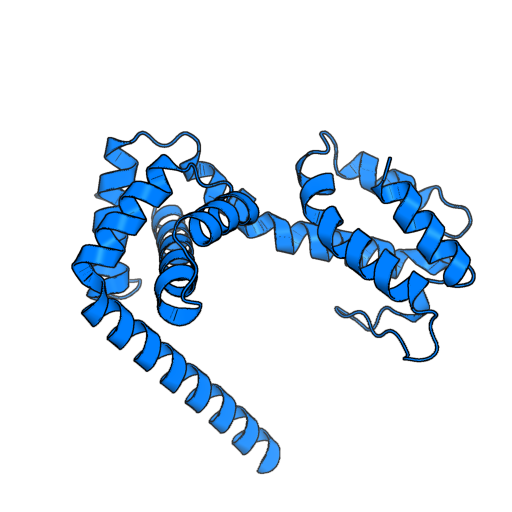9.017 9.925 1.00 95.44 106 PHE A C 1
ATOM 884 O O . PHE A 1 106 ? -15.307 7.858 10.151 1.00 95.44 106 PHE A O 1
ATOM 891 N N . GLU A 1 107 ? -15.958 9.884 10.895 1.00 95.94 107 GLU A N 1
ATOM 892 C CA . GLU A 1 107 ? -15.877 9.558 12.321 1.00 95.94 107 GLU A CA 1
ATOM 893 C C . GLU A 1 107 ? -16.844 8.425 12.663 1.00 95.94 107 GLU A C 1
ATOM 895 O O . GLU A 1 107 ? -16.428 7.400 13.199 1.00 95.94 107 GLU A O 1
ATOM 900 N N . ARG A 1 108 ? -18.104 8.520 12.219 1.00 95.69 108 ARG A N 1
ATOM 901 C CA . ARG A 1 108 ? -19.116 7.477 12.447 1.00 95.69 108 ARG A CA 1
ATOM 902 C C . ARG A 1 108 ? -18.709 6.117 11.873 1.00 95.69 108 ARG A C 1
ATOM 904 O O . ARG A 1 108 ? -18.848 5.092 12.545 1.00 95.69 108 ARG A O 1
ATOM 911 N N . MET A 1 109 ? -18.222 6.083 10.631 1.00 95.62 109 MET A N 1
ATOM 912 C CA . MET A 1 109 ? -17.766 4.846 9.986 1.00 95.62 109 MET A CA 1
ATOM 913 C C . MET A 1 109 ? -16.518 4.283 10.665 1.00 95.62 109 MET A C 1
ATOM 915 O O . MET A 1 109 ? -16.405 3.064 10.828 1.00 95.62 109 MET A O 1
ATOM 919 N N . THR A 1 110 ? -15.594 5.154 11.069 1.00 96.50 110 THR A N 1
ATOM 920 C CA . THR A 1 110 ? -14.376 4.774 11.785 1.00 96.50 110 THR A CA 1
ATOM 921 C C . THR A 1 110 ? -14.711 4.178 13.142 1.00 96.50 110 THR A C 1
ATOM 923 O O . THR A 1 110 ? -14.266 3.067 13.427 1.00 96.50 110 THR A O 1
ATOM 926 N N . ASP A 1 111 ? -15.535 4.849 13.944 1.00 96.75 111 ASP A N 1
ATOM 927 C CA . ASP A 1 111 ? -15.960 4.371 15.257 1.00 96.75 111 ASP A CA 1
ATOM 928 C C . ASP A 1 111 ? -16.655 3.022 15.151 1.00 96.75 111 ASP A C 1
ATOM 930 O O . ASP A 1 111 ? -16.332 2.085 15.888 1.00 96.75 111 ASP A O 1
ATOM 934 N N . TYR A 1 112 ? -17.574 2.883 14.195 1.00 95.38 112 TYR A N 1
ATOM 935 C CA . TYR A 1 112 ? -18.237 1.613 13.954 1.00 95.38 112 TYR A CA 1
ATOM 936 C C . TYR A 1 112 ? -17.233 0.510 13.592 1.00 95.38 112 TYR A C 1
ATOM 938 O O . TYR A 1 112 ? -17.258 -0.570 14.196 1.00 95.38 112 TYR A O 1
ATOM 946 N N . CYS A 1 113 ? -16.333 0.775 12.636 1.00 94.81 113 CYS A N 1
ATOM 947 C CA . CYS A 1 113 ? -15.297 -0.167 12.216 1.00 94.81 113 CYS A CA 1
ATOM 948 C C . CYS A 1 113 ? -14.406 -0.574 13.388 1.00 94.81 113 CYS A C 1
ATOM 950 O O . CYS A 1 113 ? -14.167 -1.766 13.605 1.00 94.81 113 CYS A O 1
ATOM 952 N N . PHE A 1 114 ? -13.938 0.401 14.159 1.00 95.38 114 PHE A N 1
ATOM 953 C CA . PHE A 1 114 ? -13.039 0.186 15.274 1.00 95.38 114 PHE A CA 1
ATOM 954 C C . PHE A 1 114 ? -13.709 -0.656 16.363 1.00 95.38 114 PHE A C 1
ATOM 956 O O . PHE A 1 114 ? -13.260 -1.761 16.677 1.00 95.38 114 PHE A O 1
ATOM 963 N N . HIS A 1 115 ? -14.853 -0.221 16.881 1.00 94.31 115 HIS A N 1
ATOM 964 C CA . HIS A 1 115 ? -15.496 -0.903 17.999 1.00 94.31 115 HIS A CA 1
ATOM 965 C C . HIS A 1 115 ? -16.032 -2.286 17.614 1.00 94.31 115 HIS A C 1
ATOM 967 O O . HIS A 1 115 ? -15.868 -3.254 18.363 1.00 94.31 115 HIS A O 1
ATOM 973 N N . ASN A 1 116 ? -16.653 -2.420 16.441 1.00 92.69 116 ASN A N 1
ATOM 974 C CA . ASN A 1 116 ? -17.356 -3.649 16.083 1.00 92.69 116 ASN A CA 1
ATOM 975 C C . ASN A 1 116 ? -16.492 -4.625 15.278 1.00 92.69 116 ASN A C 1
ATOM 977 O O . ASN A 1 116 ? -16.522 -5.831 15.538 1.00 92.69 116 ASN A O 1
ATOM 981 N N . LEU A 1 117 ? -15.694 -4.137 14.326 1.00 91.00 117 LEU A N 1
ATOM 982 C CA . LEU A 1 117 ? -14.942 -4.999 13.407 1.00 91.00 117 LEU A CA 1
ATOM 983 C C . LEU A 1 117 ? -13.498 -5.257 13.858 1.00 91.00 117 LEU A C 1
ATOM 985 O O . LEU A 1 117 ? -12.909 -6.265 13.449 1.00 91.00 117 LEU A O 1
ATOM 989 N N . ILE A 1 118 ? -12.924 -4.377 14.681 1.00 92.31 118 ILE A N 1
ATOM 990 C CA . ILE A 1 118 ? -11.565 -4.523 15.222 1.00 92.31 118 ILE A CA 1
ATOM 991 C C . ILE A 1 118 ? -11.630 -5.055 16.650 1.00 92.31 118 ILE A C 1
ATOM 993 O O . ILE A 1 118 ? -11.173 -6.167 16.902 1.00 92.31 118 ILE A O 1
ATOM 997 N N . ILE A 1 119 ? -12.259 -4.305 17.556 1.00 93.12 119 ILE A N 1
ATOM 998 C CA . ILE A 1 119 ? -12.267 -4.601 18.989 1.00 93.12 119 ILE A CA 1
ATOM 999 C C . ILE A 1 119 ? -13.157 -5.802 19.335 1.00 93.12 119 ILE A C 1
ATOM 1001 O O . ILE A 1 119 ? -12.716 -6.706 20.042 1.00 93.12 119 ILE A O 1
ATOM 1005 N N . ARG A 1 120 ? -14.413 -5.821 18.869 1.00 89.44 120 ARG A N 1
ATOM 1006 C CA . ARG A 1 120 ? -15.356 -6.929 19.132 1.00 89.44 120 ARG A CA 1
ATOM 1007 C C . ARG A 1 120 ? -15.238 -8.080 18.136 1.00 89.44 120 ARG A C 1
ATOM 1009 O O . ARG A 1 120 ? -15.652 -9.190 18.449 1.00 89.44 120 ARG A O 1
ATOM 1016 N N . ASN A 1 121 ? -14.709 -7.810 16.942 1.00 85.38 121 ASN A N 1
ATOM 1017 C CA . ASN A 1 121 ? -14.595 -8.762 15.838 1.00 85.38 121 ASN A CA 1
ATOM 1018 C C . ASN A 1 121 ? -15.907 -9.535 15.559 1.00 85.38 121 ASN A C 1
ATOM 1020 O O . ASN A 1 121 ? -15.917 -10.762 15.499 1.00 85.38 121 ASN A O 1
ATOM 1024 N N . ILE A 1 122 ? -17.021 -8.822 15.348 1.00 82.94 122 ILE A N 1
ATOM 1025 C CA . ILE A 1 122 ? -18.366 -9.419 15.177 1.00 82.94 122 ILE A CA 1
ATOM 1026 C C . ILE A 1 122 ? -18.544 -10.302 13.921 1.00 82.94 122 ILE A C 1
ATOM 1028 O O . ILE A 1 122 ? -19.601 -10.902 13.721 1.00 82.94 122 ILE A O 1
ATOM 1032 N N . GLY A 1 123 ? -17.517 -10.406 13.074 1.00 76.62 123 GLY A N 1
ATOM 1033 C CA . GLY A 1 123 ? -17.540 -11.181 11.837 1.00 76.62 123 GLY A CA 1
ATOM 1034 C C . GLY A 1 123 ? -18.235 -10.468 10.669 1.00 76.62 123 GLY A C 1
ATOM 1035 O O . GLY A 1 123 ? -18.921 -9.465 10.826 1.00 76.62 123 GLY A O 1
ATOM 1036 N N . LYS A 1 124 ? -18.039 -11.004 9.457 1.00 73.44 124 LYS A N 1
ATOM 1037 C CA . LYS A 1 124 ? -18.481 -10.382 8.193 1.00 73.44 124 LYS A CA 1
ATOM 1038 C C . LYS A 1 124 ? -20.004 -10.362 7.981 1.00 73.44 124 LYS A C 1
ATOM 1040 O O . LYS A 1 124 ? -20.508 -9.546 7.225 1.00 73.44 124 LYS A O 1
ATOM 1045 N N . LYS A 1 125 ? -20.744 -11.269 8.626 1.00 74.12 125 LYS A N 1
ATOM 1046 C CA . LY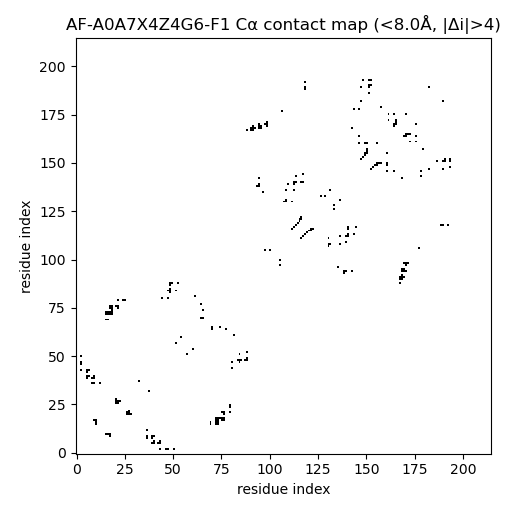S A 1 125 ? -22.196 -11.447 8.419 1.00 74.12 125 LYS A CA 1
ATOM 1047 C C . LYS A 1 125 ? -23.069 -10.495 9.251 1.00 74.12 125 LYS A C 1
ATOM 1049 O O . LYS A 1 125 ? -24.284 -10.619 9.216 1.00 74.12 125 LYS A O 1
ATOM 1054 N N . ARG A 1 126 ? -22.461 -9.620 10.057 1.00 78.69 126 ARG A N 1
ATOM 1055 C CA . ARG A 1 126 ? -23.153 -8.759 11.034 1.00 78.69 126 ARG A CA 1
ATOM 1056 C C . ARG A 1 126 ? -22.869 -7.269 10.811 1.00 78.69 126 ARG A C 1
ATOM 1058 O O . ARG A 1 126 ? -22.975 -6.485 11.747 1.00 78.69 126 ARG A O 1
ATOM 1065 N N . VAL A 1 127 ? -22.433 -6.905 9.604 1.00 85.44 127 VAL A N 1
ATOM 1066 C CA . VAL A 1 127 ? -22.168 -5.506 9.252 1.00 85.44 127 VAL A CA 1
ATOM 1067 C C . VAL A 1 127 ? -23.500 -4.776 9.106 1.00 85.44 127 VAL A C 1
ATOM 1069 O O . VAL A 1 127 ? -24.414 -5.282 8.465 1.00 85.44 127 VAL A O 1
ATOM 1072 N N . ASP A 1 128 ? -23.597 -3.612 9.733 1.00 84.12 128 ASP A N 1
ATOM 1073 C CA . ASP A 1 128 ? -24.754 -2.731 9.669 1.00 84.12 128 ASP A CA 1
ATOM 1074 C C . ASP A 1 128 ? -24.613 -1.812 8.452 1.00 84.12 128 ASP A C 1
ATOM 1076 O O . ASP A 1 128 ? -23.792 -0.892 8.441 1.00 84.12 128 ASP A O 1
ATOM 1080 N N . GLU A 1 129 ? -25.401 -2.088 7.415 1.00 84.94 129 GLU A N 1
ATOM 1081 C CA . GLU A 1 129 ? -25.364 -1.361 6.141 1.00 84.94 129 GLU A CA 1
ATOM 1082 C C . GLU A 1 129 ? -25.908 0.073 6.260 1.00 84.94 129 GLU A C 1
ATOM 1084 O O . GLU A 1 129 ? -25.684 0.889 5.369 1.00 84.94 129 GLU A O 1
ATOM 1089 N N . SER A 1 130 ? -26.572 0.424 7.371 1.00 87.25 130 SER A N 1
ATOM 1090 C CA . SER A 1 130 ? -27.037 1.797 7.615 1.00 87.25 130 SER A CA 1
ATOM 1091 C C . SER A 1 130 ? -25.898 2.768 7.949 1.00 87.25 130 SER A C 1
ATOM 1093 O O . SER A 1 130 ? -26.044 3.983 7.799 1.00 87.25 130 SER A O 1
ATOM 1095 N N . ILE A 1 131 ? -24.743 2.248 8.379 1.00 88.94 131 ILE A N 1
ATOM 1096 C CA . ILE A 1 131 ? -23.579 3.060 8.750 1.00 88.94 131 ILE A CA 1
ATOM 1097 C C . ILE A 1 131 ? -22.841 3.577 7.512 1.00 88.94 131 ILE A C 1
ATOM 1099 O O . ILE A 1 131 ? -22.374 4.722 7.519 1.00 88.94 131 ILE A O 1
ATOM 1103 N N . GLY A 1 132 ? -22.756 2.751 6.468 1.00 84.00 132 GLY A N 1
ATOM 1104 C CA . GLY A 1 132 ? -22.087 3.047 5.206 1.00 84.00 132 GLY A CA 1
ATOM 1105 C C . GLY A 1 132 ? -22.002 1.822 4.293 1.00 84.00 132 GLY A C 1
ATOM 1106 O O . GLY A 1 132 ? -22.399 0.718 4.668 1.00 84.00 132 GLY A O 1
ATOM 1107 N N . ASP A 1 133 ? -21.444 2.015 3.096 1.00 89.94 133 ASP A N 1
ATOM 1108 C CA . ASP A 1 133 ? -21.249 0.931 2.132 1.00 89.94 133 ASP A CA 1
ATOM 1109 C C . ASP A 1 133 ? -20.362 -0.185 2.710 1.00 89.94 133 ASP A C 1
ATOM 1111 O O . ASP A 1 133 ? -19.283 0.046 3.265 1.00 89.94 133 ASP A O 1
ATOM 1115 N N . VAL A 1 134 ? -20.804 -1.432 2.546 1.00 89.94 134 VAL A N 1
ATOM 1116 C CA . VAL A 1 134 ? -20.145 -2.608 3.128 1.00 89.94 134 VAL A CA 1
ATOM 1117 C C . VAL A 1 134 ? -18.718 -2.780 2.605 1.00 89.94 134 VAL A C 1
ATOM 1119 O O . VAL A 1 134 ? -17.823 -3.167 3.364 1.00 89.94 134 VAL A O 1
ATOM 1122 N N . ARG A 1 135 ? -18.468 -2.497 1.319 1.00 90.81 135 ARG A N 1
ATOM 1123 C CA . ARG A 1 135 ? -17.118 -2.613 0.748 1.00 90.81 135 ARG A CA 1
ATOM 1124 C C . ARG A 1 135 ? -16.210 -1.541 1.337 1.00 90.81 135 ARG A C 1
ATOM 1126 O O . ARG A 1 135 ? -15.107 -1.879 1.765 1.00 90.81 135 ARG A O 1
ATOM 1133 N N . GLN A 1 136 ? -16.687 -0.303 1.438 1.00 92.94 136 GLN A N 1
ATOM 1134 C CA . GLN A 1 136 ? -15.966 0.796 2.081 1.00 92.94 136 GLN A CA 1
ATOM 1135 C C . GLN A 1 136 ? -15.652 0.494 3.549 1.00 92.94 136 GLN A C 1
ATOM 1137 O O . GLN A 1 136 ? -14.517 0.694 3.968 1.00 92.94 136 GLN A O 1
ATOM 1142 N N . LEU A 1 137 ? -16.587 -0.076 4.317 1.00 93.50 137 LEU A N 1
ATOM 1143 C CA . LEU A 1 137 ? -16.335 -0.500 5.701 1.00 93.50 137 LEU A CA 1
ATOM 1144 C C . LEU A 1 137 ? -15.242 -1.576 5.786 1.00 93.50 137 LEU A C 1
ATOM 1146 O O . LEU A 1 137 ? -14.399 -1.545 6.685 1.00 93.50 137 LEU A O 1
ATOM 1150 N N . TYR A 1 138 ? -15.197 -2.521 4.842 1.00 92.38 138 TYR A N 1
ATOM 1151 C CA . TYR A 1 138 ? -14.114 -3.506 4.802 1.00 92.38 138 TYR A CA 1
ATOM 1152 C C . TYR A 1 138 ? -12.767 -2.901 4.430 1.00 92.38 138 TYR A C 1
ATOM 1154 O O . TYR A 1 138 ? -11.756 -3.298 5.013 1.00 92.38 138 TYR A O 1
ATOM 1162 N N . VAL A 1 139 ? -12.739 -1.977 3.472 1.00 94.38 139 VAL A N 1
ATOM 1163 C CA . VAL A 1 139 ? -11.516 -1.261 3.106 1.00 94.38 139 VAL A CA 1
ATOM 1164 C C . VAL A 1 139 ? -11.042 -0.416 4.287 1.00 94.38 139 VAL A C 1
ATOM 1166 O O . VAL A 1 139 ? -9.908 -0.582 4.725 1.00 94.38 139 VAL A O 1
ATOM 1169 N N . LEU A 1 140 ? -11.925 0.372 4.900 1.00 95.69 140 LEU A N 1
ATOM 1170 C CA . LEU A 1 140 ? -11.635 1.180 6.083 1.00 95.69 140 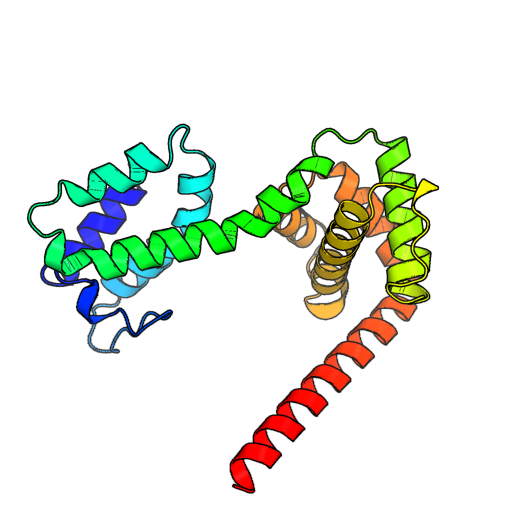LEU A CA 1
ATOM 1171 C C . LEU A 1 140 ? -11.094 0.325 7.233 1.00 95.69 140 LEU A C 1
ATOM 1173 O O . LEU A 1 140 ? -10.061 0.649 7.812 1.00 95.69 140 LEU A O 1
ATOM 1177 N N . ARG A 1 141 ? -11.711 -0.829 7.510 1.00 94.75 141 ARG A N 1
ATOM 1178 C CA . ARG A 1 141 ? -11.197 -1.790 8.496 1.00 94.75 141 ARG A CA 1
ATOM 1179 C C . ARG A 1 141 ? -9.758 -2.216 8.192 1.00 94.75 141 ARG A C 1
ATOM 1181 O O . ARG A 1 141 ? -8.963 -2.327 9.121 1.00 94.75 141 ARG A O 1
ATOM 1188 N N . LYS A 1 142 ? -9.422 -2.508 6.928 1.00 94.81 142 LYS A N 1
ATOM 1189 C CA . LYS A 1 142 ? -8.048 -2.874 6.539 1.00 94.81 142 LYS A CA 1
ATOM 1190 C C . LYS A 1 142 ? -7.090 -1.707 6.761 1.00 94.81 142 LYS A C 1
ATOM 1192 O O . LYS A 1 142 ? -6.010 -1.923 7.295 1.00 94.81 142 LYS A O 1
ATOM 1197 N N . ILE A 1 143 ? -7.483 -0.498 6.369 1.00 96.62 143 ILE A N 1
ATOM 1198 C CA . ILE A 1 143 ? -6.665 0.712 6.508 1.00 96.62 143 ILE A CA 1
ATOM 1199 C C . ILE A 1 143 ? -6.379 0.987 7.990 1.00 96.62 143 ILE A C 1
ATOM 1201 O O . ILE A 1 143 ? -5.219 1.110 8.370 1.00 96.62 143 ILE A O 1
ATOM 1205 N N . ILE A 1 144 ? -7.408 0.963 8.847 1.00 96.94 144 ILE A N 1
ATOM 1206 C CA . ILE A 1 144 ? -7.248 1.150 10.297 1.00 96.94 144 ILE A CA 1
ATOM 1207 C C . ILE A 1 144 ? -6.374 0.040 10.900 1.00 96.94 144 ILE A C 1
ATOM 1209 O O . ILE A 1 144 ? -5.534 0.321 11.747 1.00 96.94 144 ILE A O 1
ATOM 1213 N N . PHE A 1 145 ? -6.514 -1.220 10.466 1.00 94.94 145 PHE A N 1
ATOM 1214 C CA . PHE A 1 145 ? -5.625 -2.287 10.944 1.00 94.94 145 PHE A CA 1
ATOM 1215 C C . PHE A 1 145 ? -4.160 -2.072 10.554 1.00 94.94 145 PHE A C 1
ATOM 1217 O O . PHE A 1 145 ? -3.306 -2.333 11.392 1.00 94.94 145 PHE A O 1
ATOM 1224 N N . ASN A 1 146 ? -3.872 -1.598 9.336 1.00 95.62 146 ASN A N 1
ATOM 1225 C CA . ASN A 1 146 ? -2.499 -1.254 8.946 1.00 95.62 146 ASN A CA 1
ATOM 1226 C C . ASN A 1 146 ? -1.962 -0.110 9.809 1.00 95.62 146 ASN A C 1
ATOM 1228 O O . ASN A 1 146 ? -0.849 -0.198 10.306 1.00 95.62 146 ASN A O 1
ATOM 1232 N N . PHE A 1 147 ? -2.777 0.915 10.068 1.00 97.69 147 PHE A N 1
ATOM 1233 C CA . PHE A 1 147 ? -2.392 1.994 10.974 1.00 97.69 147 PHE A CA 1
ATOM 1234 C C . PHE A 1 147 ? -2.074 1.481 12.387 1.00 97.69 147 PHE A C 1
ATOM 1236 O O . PHE A 1 147 ? -1.043 1.8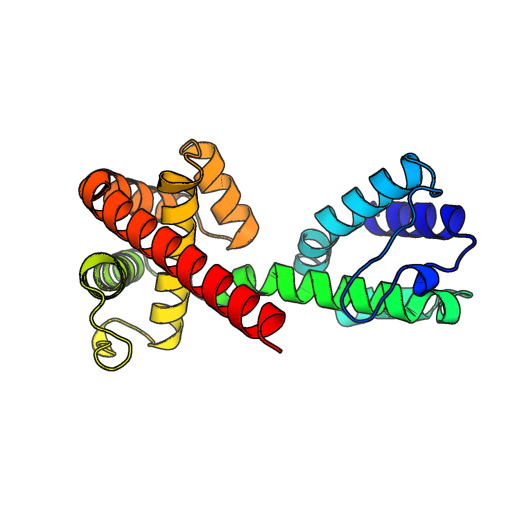28 12.951 1.00 97.69 147 PHE A O 1
ATOM 1243 N N . ILE A 1 148 ? -2.914 0.601 12.944 1.00 97.00 148 ILE A N 1
ATOM 1244 C CA . ILE A 1 148 ? -2.654 -0.045 14.240 1.00 97.00 148 ILE A CA 1
ATOM 1245 C C . ILE A 1 148 ? -1.357 -0.864 14.197 1.00 97.00 148 ILE A C 1
ATOM 1247 O O . ILE A 1 148 ? -0.608 -0.846 15.164 1.00 97.00 148 ILE A O 1
ATOM 1251 N N . GLU A 1 149 ? -1.079 -1.585 13.110 1.00 95.06 149 GLU A N 1
ATOM 1252 C CA . GLU A 1 149 ? 0.159 -2.359 12.943 1.00 95.06 149 GLU A CA 1
ATOM 1253 C C . GLU A 1 149 ? 1.389 -1.438 12.936 1.00 95.06 149 GLU A C 1
ATOM 1255 O O . GLU A 1 149 ? 2.313 -1.664 13.715 1.00 95.06 149 GLU A O 1
ATOM 1260 N N . PHE A 1 150 ? 1.350 -0.333 12.192 1.00 95.62 150 PHE A N 1
ATOM 1261 C CA . PHE A 1 150 ? 2.413 0.676 12.192 1.00 95.62 150 PHE A CA 1
ATOM 1262 C C . PHE A 1 150 ? 2.678 1.265 13.584 1.00 95.62 150 PHE A C 1
ATOM 1264 O O . PHE A 1 150 ? 3.828 1.399 13.997 1.00 95.62 150 PHE A O 1
ATOM 1271 N N . VAL A 1 151 ? 1.624 1.590 14.334 1.00 96.31 151 VAL A N 1
ATOM 1272 C CA . VAL A 1 151 ? 1.772 2.213 15.657 1.00 96.31 151 VAL A CA 1
ATOM 1273 C C . VAL A 1 151 ? 2.167 1.198 16.733 1.00 96.31 151 VAL A C 1
ATOM 1275 O O . VAL A 1 151 ? 3.057 1.467 17.526 1.00 96.31 151 VAL A O 1
ATOM 1278 N N . ILE A 1 152 ? 1.521 0.032 16.779 1.00 94.62 152 ILE A N 1
ATOM 1279 C CA . ILE A 1 152 ? 1.645 -0.919 17.897 1.00 94.62 152 ILE A CA 1
ATOM 1280 C C . ILE A 1 152 ? 2.725 -1.973 17.656 1.00 94.62 152 ILE A C 1
ATOM 1282 O O . ILE A 1 152 ? 3.421 -2.365 18.588 1.00 94.62 152 ILE A O 1
ATOM 1286 N N . VAL A 1 153 ? 2.829 -2.490 16.430 1.00 92.00 153 VAL A N 1
ATOM 1287 C CA . VAL A 1 153 ? 3.758 -3.581 16.103 1.00 92.00 153 VAL A CA 1
ATOM 1288 C C . VAL A 1 153 ? 5.098 -3.021 15.661 1.00 92.00 153 VAL A C 1
ATOM 1290 O O . VAL A 1 153 ? 6.131 -3.423 16.185 1.00 92.00 153 VAL A O 1
ATOM 1293 N N . GLU A 1 154 ? 5.080 -2.108 14.693 1.00 93.31 154 GLU A N 1
ATOM 1294 C CA . GLU A 1 154 ? 6.303 -1.500 14.160 1.00 93.31 154 GLU A CA 1
ATOM 1295 C C . GLU A 1 154 ? 6.821 -0.365 15.051 1.00 93.31 154 GLU A C 1
ATOM 1297 O O . GLU A 1 154 ? 7.948 0.090 14.866 1.00 93.31 154 GLU A O 1
ATOM 1302 N N . ASN A 1 155 ? 6.024 0.058 16.042 1.00 93.81 155 ASN A N 1
ATOM 1303 C CA . ASN A 1 155 ? 6.366 1.099 17.007 1.00 93.81 155 ASN A CA 1
ATOM 1304 C C . ASN A 1 155 ? 6.841 2.395 16.325 1.00 93.81 155 ASN A C 1
ATOM 1306 O O . ASN A 1 155 ? 7.809 3.032 16.752 1.00 93.81 155 ASN A O 1
ATOM 1310 N N . LEU A 1 156 ? 6.188 2.763 15.217 1.00 96.31 156 LEU A N 1
ATOM 1311 C CA . LEU A 1 156 ? 6.502 3.995 14.508 1.00 96.31 156 LEU A CA 1
ATOM 1312 C C . LEU A 1 156 ? 6.119 5.210 15.357 1.00 96.31 156 LEU A C 1
ATOM 1314 O O . LEU A 1 156 ? 5.087 5.228 16.032 1.00 96.31 156 LEU A O 1
ATOM 1318 N N . SER A 1 157 ? 6.926 6.270 15.260 1.00 96.75 157 SER A N 1
ATOM 1319 C CA . SER A 1 157 ? 6.520 7.586 15.755 1.00 96.75 157 SER A CA 1
ATOM 1320 C C . SER A 1 157 ? 5.249 8.056 15.044 1.00 96.75 157 SER A C 1
ATOM 1322 O O . SER A 1 157 ? 4.929 7.611 13.936 1.00 96.75 157 SER A O 1
ATOM 1324 N N . LYS A 1 158 ? 4.533 8.996 15.668 1.00 97.12 158 LYS A N 1
ATOM 1325 C CA . LYS A 1 158 ? 3.309 9.582 15.109 1.00 97.12 158 LYS A CA 1
ATOM 1326 C C . LYS A 1 158 ? 3.538 10.113 13.696 1.00 97.12 158 LYS A C 1
ATOM 1328 O O . LYS A 1 158 ? 2.766 9.815 12.790 1.00 97.12 158 LYS A O 1
ATOM 1333 N N . GLU A 1 159 ? 4.620 10.857 13.508 1.00 97.00 159 GLU A N 1
ATOM 1334 C CA . GLU A 1 159 ? 4.998 11.463 12.234 1.00 97.00 159 GLU A CA 1
ATOM 1335 C C . GLU A 1 159 ? 5.245 10.388 11.169 1.00 97.00 159 GLU A C 1
ATOM 1337 O O . GLU A 1 159 ? 4.616 10.421 10.112 1.00 97.00 159 GLU A O 1
ATOM 1342 N N . ASN A 1 160 ? 6.051 9.369 11.484 1.00 96.69 160 ASN A N 1
ATOM 1343 C CA . ASN A 1 160 ? 6.374 8.293 10.545 1.00 96.69 160 ASN A CA 1
ATOM 1344 C C . ASN A 1 160 ? 5.141 7.455 10.176 1.00 96.69 160 ASN A C 1
ATOM 1346 O O . ASN A 1 160 ? 4.978 7.060 9.018 1.00 96.69 160 ASN A O 1
ATOM 1350 N N . ALA A 1 161 ? 4.253 7.189 11.139 1.00 97.06 161 ALA A N 1
ATOM 1351 C CA . ALA A 1 161 ? 2.995 6.499 10.878 1.00 97.06 161 ALA A CA 1
ATOM 1352 C C . ALA A 1 161 ? 2.104 7.322 9.935 1.00 97.06 161 ALA A C 1
ATOM 1354 O O . ALA A 1 161 ? 1.518 6.778 9.001 1.00 97.06 161 ALA A O 1
ATOM 1355 N N . PHE A 1 162 ? 2.026 8.639 10.140 1.00 97.75 162 PHE A N 1
ATOM 1356 C CA . PHE A 1 162 ? 1.186 9.526 9.336 1.00 97.75 162 PHE A CA 1
ATOM 1357 C C . PHE A 1 162 ? 1.705 9.639 7.903 1.00 97.75 162 PHE A C 1
ATOM 1359 O O . PHE A 1 162 ? 0.931 9.446 6.967 1.00 97.75 162 PHE A O 1
ATOM 1366 N N . GLU A 1 163 ? 3.009 9.865 7.734 1.00 96.12 163 GLU A N 1
ATOM 1367 C CA . GLU A 1 163 ? 3.665 9.897 6.423 1.00 96.12 163 GLU A CA 1
ATOM 1368 C C . GLU A 1 163 ? 3.495 8.566 5.681 1.00 96.12 163 GLU A C 1
ATOM 1370 O O . GLU A 1 163 ? 3.206 8.532 4.482 1.00 96.12 163 GLU A O 1
ATOM 1375 N N . THR A 1 164 ? 3.599 7.444 6.398 1.00 94.50 164 THR A N 1
ATOM 1376 C CA . THR A 1 164 ? 3.389 6.116 5.814 1.00 94.50 164 THR A CA 1
ATOM 1377 C C . THR A 1 164 ? 1.946 5.924 5.342 1.00 94.50 164 THR A C 1
ATOM 1379 O O . THR A 1 164 ? 1.733 5.417 4.236 1.00 94.50 164 THR A O 1
ATOM 1382 N N . MET A 1 165 ? 0.954 6.369 6.121 1.00 95.94 165 MET A N 1
ATOM 1383 C CA . MET A 1 165 ? -0.457 6.308 5.722 1.00 95.94 165 MET A CA 1
ATOM 1384 C C . MET A 1 165 ? -0.770 7.195 4.519 1.00 95.94 165 MET A C 1
ATOM 1386 O O . MET A 1 165 ? -1.493 6.765 3.618 1.00 95.94 165 MET A O 1
ATOM 1390 N N . GLU A 1 166 ? -0.218 8.405 4.474 1.00 94.12 166 GLU A N 1
ATOM 1391 C CA . GLU A 1 166 ? -0.366 9.304 3.331 1.00 94.12 166 GLU A CA 1
ATOM 1392 C C . GLU A 1 166 ? 0.258 8.688 2.070 1.00 94.12 166 GLU A C 1
ATOM 1394 O O . GLU A 1 166 ? -0.382 8.621 1.020 1.00 94.12 166 GLU A O 1
ATOM 1399 N N . ARG A 1 167 ? 1.466 8.129 2.180 1.00 90.94 167 ARG A N 1
ATOM 1400 C CA . ARG A 1 167 ? 2.169 7.496 1.057 1.00 90.94 167 ARG A CA 1
ATOM 1401 C C . ARG A 1 167 ? 1.416 6.290 0.481 1.00 90.94 167 ARG A C 1
ATOM 1403 O O . ARG A 1 167 ? 1.282 6.175 -0.744 1.00 90.94 167 ARG A O 1
ATOM 1410 N N . ILE A 1 168 ? 0.954 5.383 1.346 1.00 92.12 168 ILE A N 1
ATOM 1411 C CA . ILE A 1 168 ? 0.338 4.106 0.940 1.00 92.12 168 ILE A CA 1
ATOM 1412 C C . ILE A 1 168 ? -1.127 4.294 0.540 1.00 92.12 168 ILE A C 1
ATOM 1414 O O . ILE A 1 168 ? -1.553 3.767 -0.486 1.00 92.12 168 ILE A O 1
ATOM 1418 N N . PHE A 1 169 ? -1.895 5.032 1.340 1.00 93.94 169 PHE A N 1
ATOM 1419 C CA . PHE A 1 169 ? -3.351 5.113 1.212 1.00 93.94 169 PHE A CA 1
ATOM 1420 C C . PHE A 1 169 ? -3.856 6.500 0.799 1.00 93.94 169 PHE A C 1
ATOM 1422 O O . PHE A 1 169 ? -5.044 6.645 0.535 1.00 93.94 169 PHE A O 1
ATOM 1429 N N . GLY A 1 170 ? -3.006 7.531 0.757 1.00 91.69 170 GLY A N 1
ATOM 1430 C CA . GLY A 1 170 ? -3.447 8.897 0.450 1.00 91.69 170 GLY A CA 1
ATOM 1431 C C . GLY A 1 170 ? -4.323 9.514 1.540 1.00 91.69 170 GLY A C 1
ATOM 1432 O O . GLY A 1 170 ? -5.128 10.401 1.259 1.00 91.69 170 GLY A O 1
ATOM 1433 N N . VAL A 1 171 ? -4.221 9.014 2.775 1.00 93.38 171 VAL A N 1
ATOM 1434 C CA . VAL A 1 171 ? -5.072 9.456 3.882 1.00 93.38 171 VAL A CA 1
ATOM 1435 C C . VAL A 1 171 ? -4.592 10.804 4.416 1.00 93.38 171 VAL A C 1
ATOM 1437 O O . VAL A 1 171 ? -3.409 10.995 4.685 1.00 93.38 171 VAL A O 1
ATOM 1440 N N . LYS A 1 172 ? -5.534 11.733 4.613 1.00 93.00 172 LYS A N 1
ATOM 1441 C CA . LYS A 1 172 ? -5.258 13.062 5.169 1.00 93.00 172 LYS A CA 1
ATOM 1442 C C . LYS A 1 172 ? -4.823 12.973 6.632 1.00 93.00 172 LYS A C 1
ATOM 1444 O O . LYS A 1 172 ? -5.379 12.197 7.410 1.00 93.00 172 LYS A O 1
ATOM 1449 N N . LYS A 1 173 ? -3.934 13.880 7.046 1.00 94.31 173 LYS A N 1
ATOM 1450 C CA . LYS A 1 173 ? -3.467 14.003 8.437 1.00 94.31 173 LYS A CA 1
ATOM 1451 C C . LYS A 1 173 ? -4.601 14.063 9.471 1.00 94.31 173 LYS A C 1
ATOM 1453 O O . LYS A 1 173 ? -4.477 13.453 10.524 1.00 94.31 173 LYS A O 1
ATOM 1458 N N . SER A 1 174 ? -5.711 14.745 9.178 1.00 94.19 174 SER A N 1
ATOM 1459 C CA . SER A 1 174 ? -6.866 14.839 10.090 1.00 94.19 174 SER A CA 1
ATOM 1460 C C . SER A 1 174 ? -7.500 13.479 10.409 1.00 94.19 174 SER A C 1
ATOM 1462 O O . SER A 1 174 ? -7.874 13.228 11.551 1.00 94.19 174 SER A O 1
ATOM 1464 N N . CYS A 1 175 ? -7.574 12.576 9.429 1.00 95.88 175 CYS A N 1
ATOM 1465 C CA . CYS A 1 175 ? -8.038 11.206 9.641 1.00 95.88 175 CYS A CA 1
ATOM 1466 C C . CYS A 1 175 ? -7.060 10.426 10.531 1.00 95.88 175 CYS A C 1
ATOM 1468 O O . CYS A 1 175 ? -7.481 9.730 11.454 1.00 95.88 175 CYS A O 1
ATOM 1470 N N . CYS A 1 176 ? -5.754 10.584 10.291 1.00 97.00 176 CYS A N 1
ATOM 1471 C CA . CYS A 1 176 ? -4.712 9.944 11.091 1.00 97.00 176 CYS A CA 1
ATOM 1472 C C . CYS A 1 176 ? -4.687 10.453 12.541 1.00 97.00 176 CYS A C 1
ATOM 1474 O O . CYS A 1 176 ? -4.494 9.654 13.449 1.00 97.00 176 CYS A O 1
ATOM 1476 N N . GLU A 1 177 ? -4.927 11.747 12.784 1.00 97.56 177 GLU A N 1
ATOM 1477 C CA . GLU A 1 177 ? -5.082 12.317 14.136 1.00 97.56 177 GLU A CA 1
ATOM 1478 C C . GLU A 1 177 ? -6.215 11.631 14.905 1.00 97.56 177 GLU A C 1
ATOM 1480 O O . GLU A 1 177 ? -6.047 11.227 16.058 1.00 97.56 177 GLU A O 1
ATOM 1485 N N . TYR A 1 178 ? -7.358 11.447 14.245 1.00 97.50 178 TYR A N 1
ATOM 1486 C CA . TYR A 1 178 ? -8.505 10.777 14.842 1.00 97.50 178 TYR A CA 1
ATOM 1487 C C . TYR A 1 178 ? -8.199 9.309 15.172 1.00 97.50 178 TYR A C 1
ATOM 1489 O O . TYR A 1 178 ? -8.456 8.853 16.287 1.00 97.50 178 TYR A O 1
ATOM 1497 N N . TRP A 1 179 ? -7.571 8.575 14.248 1.00 97.94 179 TRP A N 1
ATOM 1498 C CA . TRP A 1 179 ? -7.146 7.199 14.516 1.00 97.94 179 TRP A CA 1
ATOM 1499 C C . TRP A 1 179 ? -6.084 7.111 15.607 1.00 97.94 179 TRP A C 1
ATOM 1501 O O . TRP A 1 179 ? -6.163 6.216 16.442 1.00 97.94 179 TRP A O 1
ATOM 1511 N N . TRP A 1 180 ? -5.119 8.032 15.639 1.00 98.12 180 TRP A N 1
ATOM 1512 C CA . TRP A 1 180 ? -4.081 8.077 16.669 1.00 98.12 180 TRP A CA 1
ATOM 1513 C C . TRP A 1 180 ? -4.697 8.173 18.062 1.00 98.12 180 TRP A C 1
ATOM 1515 O O . TRP A 1 180 ? -4.355 7.385 18.940 1.00 98.12 180 TRP A O 1
ATOM 1525 N N . LYS A 1 181 ? -5.669 9.076 18.237 1.00 97.50 181 LYS A N 1
ATOM 1526 C CA . LYS A 1 181 ? -6.414 9.220 19.491 1.00 97.50 181 LYS A CA 1
ATOM 1527 C C . LYS A 1 181 ? -7.087 7.907 19.900 1.00 97.50 181 LYS A C 1
ATOM 1529 O O . LYS A 1 181 ? -6.879 7.435 21.014 1.00 97.50 181 LYS A O 1
ATOM 1534 N N . ILE A 1 182 ? -7.836 7.287 18.987 1.00 96.94 182 ILE A N 1
ATOM 1535 C CA . ILE A 1 182 ? -8.541 6.027 19.260 1.00 96.94 182 ILE A CA 1
ATOM 1536 C C . ILE A 1 182 ? -7.559 4.896 19.612 1.00 96.94 182 ILE A C 1
ATOM 1538 O O . ILE A 1 182 ? -7.844 4.080 20.492 1.00 96.94 182 ILE A O 1
ATOM 1542 N N . VAL A 1 183 ? -6.404 4.839 18.941 1.00 96.88 183 VAL A N 1
ATOM 1543 C CA . VAL A 1 183 ? -5.355 3.849 19.219 1.00 96.88 183 VAL A CA 1
ATOM 1544 C C . VAL A 1 183 ? -4.767 4.051 20.611 1.00 96.88 183 VAL A C 1
ATOM 1546 O O . VAL A 1 183 ? -4.700 3.081 21.361 1.00 96.88 183 VAL A O 1
ATOM 1549 N N . GLN A 1 184 ? -4.414 5.284 20.986 1.00 96.25 184 GLN A N 1
ATOM 1550 C CA . GLN A 1 184 ? -3.885 5.591 22.320 1.00 96.25 184 GLN A CA 1
ATOM 1551 C C . GLN A 1 184 ? -4.883 5.245 23.431 1.00 96.25 184 GLN A C 1
ATOM 1553 O O . GLN A 1 184 ? -4.517 4.632 24.429 1.00 96.25 184 GLN A O 1
ATOM 1558 N N . GLU A 1 185 ? -6.164 5.561 23.240 1.00 96.88 185 GLU A N 1
ATOM 1559 C CA . GLU A 1 185 ? -7.219 5.248 24.214 1.00 96.88 185 GLU A CA 1
ATOM 1560 C C . GLU A 1 185 ? -7.442 3.735 24.409 1.00 96.88 185 GLU A C 1
ATOM 1562 O O . GLU A 1 185 ? -8.037 3.316 25.401 1.00 96.88 185 GLU A O 1
ATOM 1567 N N . ASN A 1 186 ? -6.972 2.898 23.477 1.00 96.69 186 ASN A N 1
ATOM 1568 C CA . ASN A 1 186 ? -7.216 1.453 23.460 1.00 96.69 186 ASN A CA 1
ATOM 1569 C C . ASN A 1 186 ? -5.929 0.617 23.362 1.00 96.69 186 ASN A C 1
ATOM 1571 O O . ASN A 1 186 ? -6.001 -0.574 23.036 1.00 96.69 186 ASN A O 1
ATOM 1575 N N . GLU A 1 187 ? -4.770 1.212 23.644 1.00 93.81 187 GLU A N 1
ATOM 1576 C CA . GLU A 1 187 ? -3.448 0.656 23.342 1.00 93.81 187 GLU A CA 1
ATOM 1577 C C . GLU A 1 187 ? -3.264 -0.766 23.887 1.00 93.81 187 GLU A C 1
ATOM 1579 O O . GLU A 1 187 ? -2.977 -1.690 23.127 1.00 93.81 187 GLU A O 1
ATOM 1584 N N . GLU A 1 188 ? -3.541 -0.987 25.176 1.00 94.31 188 GLU A N 1
ATOM 1585 C CA . GLU A 1 188 ? -3.377 -2.297 25.823 1.00 94.31 188 GLU A CA 1
ATOM 1586 C C . GLU A 1 188 ? -4.224 -3.387 25.144 1.00 94.31 188 GLU A C 1
ATOM 1588 O O . GLU A 1 188 ? -3.786 -4.522 24.922 1.00 94.31 188 GLU A O 1
ATOM 1593 N N . LYS A 1 189 ? -5.467 -3.048 24.789 1.00 95.00 189 LYS A N 1
ATOM 1594 C CA . LYS A 1 189 ? -6.385 -3.986 24.143 1.00 95.00 189 LYS A CA 1
ATOM 1595 C C . LYS A 1 189 ? -5.949 -4.284 22.714 1.00 95.00 189 LYS A C 1
ATOM 1597 O O . LYS A 1 189 ? -6.014 -5.438 22.287 1.00 95.00 189 LYS A O 1
ATOM 1602 N N . LEU A 1 190 ? -5.502 -3.264 21.988 1.00 95.75 190 LEU A N 1
ATOM 1603 C CA . LEU A 1 190 ? -4.977 -3.407 20.635 1.00 95.75 190 LEU A CA 1
ATOM 1604 C C . LEU A 1 190 ? -3.700 -4.240 20.622 1.00 95.75 190 LEU A C 1
ATOM 1606 O O . LEU A 1 190 ? -3.601 -5.152 19.806 1.00 95.75 190 LEU A O 1
ATOM 1610 N N . TRP A 1 191 ? -2.788 -4.018 21.567 1.00 94.94 191 TRP A N 1
ATOM 1611 C CA . TRP A 1 191 ? -1.576 -4.816 21.722 1.00 94.94 191 TRP A CA 1
ATOM 1612 C C . TRP A 1 191 ? -1.905 -6.301 21.888 1.00 94.94 191 TRP A C 1
ATOM 1614 O O . TRP A 1 191 ? -1.424 -7.132 21.118 1.00 94.94 191 TRP A O 1
ATOM 1624 N N . LYS A 1 192 ? -2.837 -6.641 22.791 1.00 93.94 192 LYS A N 1
ATOM 1625 C CA . LYS A 1 192 ? -3.313 -8.026 22.966 1.00 93.94 192 LYS A CA 1
ATOM 1626 C C . LYS A 1 192 ? -3.879 -8.610 21.667 1.00 93.94 192 LYS A C 1
ATOM 1628 O O . LYS A 1 192 ? -3.544 -9.736 21.304 1.00 93.94 192 LYS A O 1
ATOM 1633 N N . ILE A 1 193 ? -4.721 -7.857 20.953 1.00 93.00 193 ILE A N 1
ATOM 1634 C CA . ILE A 1 193 ? -5.309 -8.292 19.674 1.00 93.00 193 ILE A CA 1
ATOM 1635 C C . ILE A 1 193 ? -4.220 -8.542 18.620 1.00 93.00 193 ILE A C 1
ATOM 1637 O O . ILE A 1 193 ? -4.277 -9.549 17.909 1.00 93.00 193 ILE A O 1
ATOM 1641 N N . MET A 1 194 ? -3.246 -7.638 18.504 1.00 92.94 194 MET A N 1
ATOM 1642 C CA . MET A 1 194 ? -2.180 -7.728 17.507 1.00 92.94 194 MET A CA 1
ATOM 1643 C C . MET A 1 194 ? -1.233 -8.891 17.799 1.00 92.94 194 MET A C 1
ATOM 1645 O O . MET A 1 194 ? -0.950 -9.668 16.888 1.00 92.94 194 MET A O 1
ATOM 1649 N N . MET A 1 195 ? -0.845 -9.090 19.060 1.00 91.56 195 MET A N 1
ATOM 1650 C CA . MET A 1 195 ? -0.012 -10.224 19.468 1.00 91.56 195 MET A CA 1
ATOM 1651 C C . MET A 1 195 ? -0.706 -11.560 19.198 1.00 91.56 195 MET A C 1
ATOM 1653 O O . MET A 1 195 ? -0.132 -12.421 18.540 1.00 91.56 195 MET A O 1
ATOM 1657 N N . MET A 1 196 ? -1.981 -11.710 19.580 1.00 90.94 196 MET A N 1
ATOM 1658 C CA . MET A 1 196 ? -2.743 -12.932 19.284 1.00 90.94 196 MET A CA 1
ATOM 1659 C C . MET A 1 196 ? -2.831 -13.218 17.779 1.00 90.94 196 MET A C 1
ATOM 1661 O O . MET A 1 196 ? -2.722 -14.366 17.347 1.00 90.94 196 MET A O 1
ATOM 1665 N N . LYS A 1 197 ? -3.011 -12.178 16.954 1.00 87.75 197 LYS A N 1
ATOM 1666 C CA . LYS A 1 197 ? -3.000 -12.328 15.493 1.00 87.75 197 LYS A CA 1
ATOM 1667 C C . LYS A 1 197 ? -1.638 -12.769 14.965 1.00 87.75 197 LYS A C 1
ATOM 1669 O O . LYS A 1 197 ? -1.600 -13.589 14.050 1.00 87.75 197 LYS A O 1
ATOM 1674 N N . GLN A 1 198 ? -0.545 -12.223 15.492 1.00 87.31 198 GLN A N 1
ATOM 1675 C CA . GLN A 1 198 ? 0.803 -12.617 15.089 1.00 87.31 198 GLN A CA 1
ATOM 1676 C C . GLN A 1 198 ? 1.117 -14.054 15.492 1.00 87.31 198 GLN A C 1
ATOM 1678 O O . GLN A 1 198 ? 1.569 -14.815 14.640 1.00 87.31 198 GLN A O 1
ATOM 1683 N N . SER A 1 199 ? 0.799 -14.451 16.728 1.00 88.94 199 SER A N 1
ATOM 1684 C CA . SER A 1 199 ? 0.941 -15.834 17.195 1.00 88.94 199 SER A CA 1
ATOM 1685 C C . SER A 1 199 ? 0.213 -16.805 16.276 1.00 88.94 199 SER A C 1
ATOM 1687 O O . SER A 1 199 ? 0.829 -17.727 15.752 1.00 88.94 199 SER A O 1
ATOM 1689 N N . ARG A 1 200 ? -1.054 -16.521 15.952 1.00 90.12 200 ARG A N 1
ATOM 1690 C CA . ARG A 1 200 ? -1.826 -17.349 15.022 1.00 90.12 200 ARG A CA 1
ATOM 1691 C C . ARG A 1 200 ? -1.203 -17.419 13.623 1.00 90.12 200 ARG A C 1
ATOM 1693 O O . ARG A 1 200 ? -1.135 -18.489 13.038 1.00 90.12 200 ARG A O 1
ATOM 1700 N N . ARG A 1 201 ? -0.717 -16.295 13.078 1.00 87.88 201 ARG A N 1
ATOM 1701 C CA . ARG A 1 201 ? -0.023 -16.283 11.774 1.00 87.88 201 ARG A CA 1
ATOM 1702 C C . ARG A 1 201 ? 1.251 -17.136 11.796 1.00 87.88 201 ARG A C 1
ATOM 1704 O O . ARG A 1 201 ? 1.582 -17.736 10.778 1.00 87.88 201 ARG A O 1
ATOM 1711 N N . MET A 1 202 ? 1.986 -17.147 12.909 1.00 89.44 202 MET A N 1
ATOM 1712 C CA . MET A 1 202 ? 3.176 -17.988 13.069 1.00 89.44 202 MET A CA 1
ATOM 1713 C C . MET A 1 202 ? 2.797 -19.467 13.143 1.00 89.44 202 MET A C 1
ATOM 1715 O O . MET A 1 202 ? 3.402 -20.264 12.434 1.00 89.44 202 MET A O 1
ATOM 1719 N N . GLU A 1 203 ? 1.765 -19.816 13.913 1.00 90.56 203 GLU A N 1
ATOM 1720 C CA . GLU A 1 203 ? 1.222 -21.180 13.979 1.00 90.56 203 GLU A CA 1
ATOM 1721 C C . GLU A 1 203 ? 0.771 -21.679 12.600 1.00 90.56 203 GLU A C 1
ATOM 1723 O O . GLU A 1 203 ? 1.190 -22.750 12.173 1.00 90.56 203 GLU A O 1
ATOM 1728 N N . ASP A 1 204 ? 0.000 -20.878 11.857 1.00 90.75 204 ASP A N 1
ATOM 1729 C CA . ASP A 1 204 ? -0.475 -21.238 10.515 1.00 90.75 204 ASP A CA 1
ATOM 1730 C C . ASP A 1 204 ? 0.700 -21.501 9.546 1.00 90.75 204 ASP A C 1
ATOM 1732 O O . ASP A 1 204 ? 0.678 -22.461 8.775 1.00 90.75 204 ASP A O 1
ATOM 1736 N N . LYS A 1 205 ? 1.756 -20.673 9.598 1.00 90.31 205 LYS A N 1
ATOM 1737 C CA . LYS A 1 205 ? 2.968 -20.861 8.779 1.00 90.31 205 LYS A CA 1
ATOM 1738 C C . LYS A 1 205 ? 3.760 -22.102 9.183 1.00 90.31 205 LYS A C 1
ATOM 1740 O O . LYS A 1 205 ? 4.255 -22.803 8.305 1.00 90.31 205 LYS A O 1
ATOM 1745 N N . LEU A 1 206 ? 3.899 -22.359 10.483 1.00 90.94 206 LEU A N 1
ATOM 1746 C CA . LEU A 1 206 ? 4.588 -23.543 10.995 1.00 90.94 206 LEU A CA 1
ATOM 1747 C C . LEU A 1 206 ? 3.857 -24.817 10.574 1.00 90.94 206 LEU A C 1
ATOM 1749 O O . LEU A 1 206 ? 4.495 -25.725 10.053 1.00 90.94 206 LEU A O 1
ATOM 1753 N N . ASN A 1 207 ? 2.531 -24.846 10.708 1.00 90.31 207 ASN A N 1
ATOM 1754 C CA . ASN A 1 207 ? 1.710 -25.975 10.275 1.00 90.31 207 ASN A CA 1
ATOM 1755 C C . ASN A 1 207 ? 1.871 -26.244 8.776 1.00 90.31 207 ASN A C 1
ATOM 1757 O O . ASN A 1 207 ? 2.097 -27.382 8.384 1.00 90.31 207 ASN A O 1
ATOM 1761 N N . TYR A 1 208 ? 1.848 -25.200 7.944 1.00 90.94 208 TYR A N 1
ATOM 1762 C CA . TYR A 1 208 ? 2.081 -25.344 6.506 1.00 90.94 208 TYR A CA 1
ATOM 1763 C C . TYR A 1 208 ? 3.464 -25.933 6.180 1.00 90.94 208 TYR A C 1
ATOM 1765 O O . TYR A 1 208 ? 3.586 -26.770 5.291 1.00 90.94 208 TYR A O 1
ATOM 1773 N N . ILE A 1 209 ? 4.514 -25.516 6.896 1.00 89.88 209 ILE A N 1
ATOM 1774 C CA . ILE A 1 209 ? 5.863 -26.068 6.709 1.00 89.88 209 ILE A CA 1
ATOM 1775 C C . ILE A 1 209 ? 5.915 -27.535 7.148 1.00 89.88 209 ILE A C 1
ATOM 1777 O O . ILE A 1 209 ? 6.480 -28.353 6.427 1.00 89.88 209 ILE A O 1
ATOM 1781 N N . LEU A 1 210 ? 5.310 -27.881 8.287 1.00 88.75 210 LEU A N 1
ATOM 1782 C CA . LEU A 1 210 ? 5.231 -29.265 8.763 1.00 88.75 210 LEU A CA 1
ATOM 1783 C C . LEU A 1 210 ? 4.498 -30.160 7.753 1.00 88.75 210 LEU A C 1
ATOM 1785 O O . LEU A 1 210 ? 5.007 -31.216 7.400 1.00 88.75 210 LEU A O 1
ATOM 1789 N N . GLU A 1 211 ? 3.383 -29.692 7.187 1.00 90.94 211 GLU A N 1
ATOM 1790 C CA . GLU A 1 211 ? 2.648 -30.402 6.129 1.00 90.94 211 GLU A CA 1
ATOM 1791 C C . GLU A 1 211 ? 3.456 -30.615 4.839 1.00 90.94 211 GLU A C 1
ATOM 1793 O O . GLU A 1 211 ? 3.144 -31.522 4.066 1.00 90.94 211 GLU A O 1
ATOM 1798 N N . ILE A 1 212 ? 4.447 -29.762 4.564 1.00 92.19 212 ILE A N 1
ATOM 1799 C CA . ILE A 1 212 ? 5.366 -29.932 3.431 1.00 92.19 212 ILE A CA 1
ATOM 1800 C C . ILE A 1 212 ? 6.474 -30.926 3.773 1.00 92.19 212 ILE A C 1
ATOM 1802 O O . ILE A 1 212 ? 6.849 -31.701 2.906 1.00 92.19 212 ILE A O 1
ATOM 1806 N N . ILE A 1 213 ? 7.010 -30.889 4.997 1.00 87.50 213 ILE A N 1
ATOM 1807 C CA . ILE A 1 213 ? 8.092 -31.785 5.438 1.00 87.50 213 ILE A CA 1
ATOM 1808 C C . ILE A 1 213 ? 7.594 -33.229 5.583 1.00 87.50 213 ILE A C 1
ATOM 1810 O O . ILE A 1 213 ? 8.338 -34.159 5.286 1.00 87.50 213 ILE A O 1
ATOM 1814 N N . ASP A 1 214 ? 6.345 -33.415 6.011 1.00 76.81 214 ASP A N 1
ATOM 1815 C CA . ASP A 1 214 ? 5.721 -34.733 6.174 1.00 76.81 214 ASP A CA 1
ATOM 1816 C C . ASP A 1 214 ? 5.262 -35.368 4.838 1.00 76.81 214 ASP A C 1
ATOM 1818 O O . ASP A 1 214 ? 4.695 -36.465 4.840 1.00 76.81 214 ASP A O 1
ATOM 1822 N N . LYS A 1 215 ? 5.490 -34.699 3.696 1.00 62.12 215 LYS A N 1
ATOM 1823 C CA . LYS A 1 215 ? 5.214 -35.195 2.335 1.00 62.12 215 LYS A CA 1
ATOM 1824 C C . LYS A 1 215 ? 6.493 -35.556 1.592 1.00 62.12 215 LYS A C 1
ATOM 1826 O O . LYS A 1 215 ? 6.440 -36.572 0.863 1.00 62.12 215 LYS A O 1
#

Mean predicted aligned error: 6.16 Å

Sequence (215 aa):
MKFVELFNAILEQSDYNLNRFVKGDSLAVSEEMPESFLESLKELVNISPGIVRNVENQETFWEMFEKLEDYENNNKFVSWIQKYSRVSNRPFEEAAFLKDMEQTLFERMTDYCFHNLIIRNIGKKRVDESIGDVRQLYVLRKIIFNFIEFVIVENLSKENAFETMERIFGVKKSCCEYWWKIVQENEEKLWKIMMMKQSRRMEDKLNYILEIIDK